Protein AF-A0A957X5I6-F1 (afdb_monomer_lite)

Radius of gyration: 20.62 Å; chains: 1; bounding box: 55×37×61 Å

Secondary structure (DSSP, 8-state):
---HHHHHTTSPPPTT-HHHHHHHHHHHTTTSPPP-HHHHHHHHHHHHHH--B-SSTT----EEEGGGHHHHSSBGGGTSSBSSSSB----EEE--TTS---TT-EEEEEE-SSHHHHHHHHHTTPEEPTTSSEEEEEE----GGGTHHHHHHHHHHH---S-SSPP---EEEEEEESS-B-TTPBP--TT-TTEEEEEEE-----TTSBPBHHHHTTPBBSS-B-TTPBPBGGGBPPPTT-HHHHHHHHHHHHHT-

Sequence (257 aa):
TLTADAWSYFNAIQPGHAADVVAARREALAALPQVAGYDLVELAIAANTTGLLPDIPATHTPALHIAELPEVFCPEAEGGILSQPGVIDCVTCLRQPHEAGLGGGVFIVVACTNDYSRHILHTKGLIPNSRGTAAVIYRPYHLCGVETPLSVLRAGLQGVGISQALPQPRVDVVAQTQRAMRSGETLGSDHSPDLLALMMPAQAVRPAHRLPLHMGNGNALQHDLQSHELIGVADVVEPAHSILWQLRREQDAHFGL

Structure (mmCIF, N/CA/C/O backbone):
data_AF-A0A957X5I6-F1
#
_entry.id   AF-A0A957X5I6-F1
#
loop_
_atom_site.group_PDB
_atom_site.id
_atom_site.type_symbol
_atom_site.label_atom_id
_atom_site.label_alt_id
_atom_site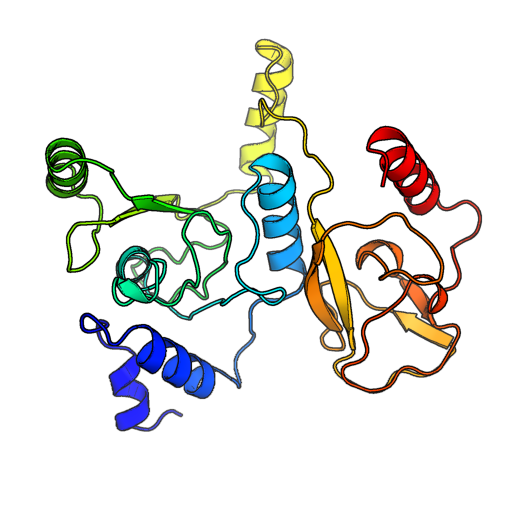.label_comp_id
_atom_site.label_asym_id
_atom_site.label_entity_id
_atom_site.label_seq_id
_atom_site.pdbx_PDB_ins_code
_atom_site.Cartn_x
_atom_site.Cartn_y
_atom_site.Cartn_z
_atom_site.occupancy
_atom_site.B_iso_or_equiv
_atom_site.auth_seq_id
_atom_site.auth_comp_id
_atom_site.auth_asym_id
_atom_site.auth_atom_id
_atom_site.pdbx_PDB_model_num
ATOM 1 N N . THR A 1 1 ? 26.106 6.946 7.019 1.00 77.25 1 THR A N 1
ATOM 2 C CA . THR A 1 1 ? 26.564 7.125 5.623 1.00 77.25 1 THR A CA 1
ATOM 3 C C . THR A 1 1 ? 26.771 5.754 5.022 1.00 77.25 1 THR A C 1
ATOM 5 O O . THR A 1 1 ? 27.272 4.885 5.722 1.00 77.25 1 THR A O 1
ATOM 8 N N . LEU A 1 2 ? 26.327 5.536 3.783 1.00 87.75 2 LEU A N 1
ATOM 9 C CA . LEU A 1 2 ? 26.451 4.238 3.109 1.00 87.75 2 LEU A CA 1
ATOM 10 C C . LEU A 1 2 ? 27.893 3.983 2.644 1.00 87.75 2 LEU A C 1
ATOM 12 O O . LEU A 1 2 ? 28.626 4.933 2.355 1.00 87.75 2 LEU A O 1
ATOM 16 N N . THR A 1 3 ? 28.290 2.710 2.579 1.00 88.69 3 THR A N 1
ATOM 17 C CA . THR A 1 3 ? 29.566 2.278 1.985 1.00 88.69 3 THR A CA 1
ATOM 18 C C . THR A 1 3 ? 29.536 2.440 0.460 1.00 88.69 3 THR A C 1
ATOM 20 O O . THR A 1 3 ? 28.465 2.566 -0.132 1.00 88.69 3 THR A O 1
ATOM 23 N N . ALA A 1 4 ? 30.701 2.437 -0.197 1.00 86.88 4 ALA A N 1
ATOM 24 C CA . ALA A 1 4 ? 30.773 2.497 -1.663 1.00 86.88 4 ALA A CA 1
ATOM 25 C C . ALA A 1 4 ? 30.026 1.322 -2.325 1.00 86.88 4 ALA A C 1
ATOM 27 O O . ALA A 1 4 ? 29.282 1.528 -3.282 1.00 86.88 4 ALA A O 1
ATOM 28 N N . ASP A 1 5 ? 30.150 0.121 -1.754 1.00 88.81 5 ASP A N 1
ATOM 29 C CA . ASP A 1 5 ? 29.434 -1.068 -2.222 1.00 88.81 5 ASP A CA 1
ATOM 30 C C . ASP A 1 5 ? 27.917 -0.899 -2.074 1.00 88.81 5 ASP A C 1
ATOM 32 O O . ASP A 1 5 ? 27.172 -1.186 -3.007 1.00 88.81 5 ASP A O 1
ATOM 36 N N . ALA A 1 6 ? 27.445 -0.340 -0.953 1.00 89.94 6 ALA A N 1
ATOM 37 C C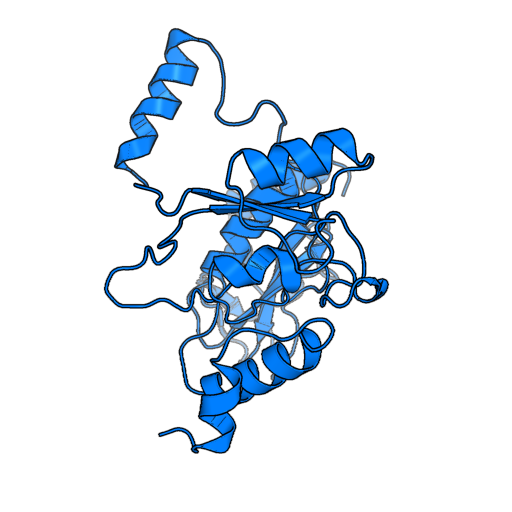A . ALA A 1 6 ? 26.024 -0.058 -0.756 1.00 89.94 6 ALA A CA 1
ATOM 38 C C . ALA A 1 6 ? 25.492 0.983 -1.758 1.00 89.94 6 ALA A C 1
ATOM 40 O O . ALA A 1 6 ? 24.382 0.838 -2.265 1.00 89.94 6 ALA A O 1
ATOM 41 N N . TRP A 1 7 ? 26.291 2.001 -2.103 1.00 93.00 7 TRP A N 1
ATOM 42 C CA . TRP A 1 7 ? 25.931 2.976 -3.138 1.00 93.00 7 TRP A CA 1
ATOM 43 C C . TRP A 1 7 ? 25.790 2.357 -4.530 1.00 93.00 7 TRP A C 1
ATOM 45 O O . TRP A 1 7 ? 25.001 2.854 -5.330 1.00 93.00 7 TRP A O 1
ATOM 55 N N . SER A 1 8 ? 26.504 1.266 -4.823 1.00 93.56 8 SER A N 1
ATOM 56 C CA . SER A 1 8 ? 26.432 0.618 -6.137 1.00 93.56 8 SER A CA 1
ATOM 57 C C . SER A 1 8 ? 25.033 0.081 -6.469 1.00 93.56 8 SER A C 1
ATOM 59 O O . SER A 1 8 ? 24.638 0.111 -7.636 1.00 93.56 8 SER A O 1
ATOM 61 N N . TYR A 1 9 ? 24.245 -0.298 -5.453 1.00 95.19 9 TYR A N 1
ATOM 62 C CA . TYR A 1 9 ? 22.863 -0.757 -5.616 1.00 95.19 9 TYR A CA 1
ATOM 63 C C . TYR A 1 9 ? 21.894 0.355 -6.036 1.00 95.19 9 TYR A C 1
ATOM 65 O O . TYR A 1 9 ? 20.787 0.054 -6.466 1.00 95.19 9 TYR A O 1
ATOM 73 N N . PHE A 1 10 ? 22.282 1.632 -5.959 1.00 95.31 10 PHE A N 1
ATOM 74 C CA . PHE A 1 10 ? 21.466 2.770 -6.409 1.00 95.31 10 PHE A CA 1
ATOM 75 C C . PHE A 1 10 ? 21.706 3.143 -7.881 1.00 95.31 10 PHE A C 1
ATOM 77 O O . PHE A 1 10 ? 21.115 4.096 -8.380 1.00 95.31 10 PHE A O 1
ATOM 84 N N . ASN A 1 11 ? 22.550 2.388 -8.589 1.00 92.75 11 ASN A N 1
ATOM 85 C CA . ASN A 1 11 ? 22.632 2.452 -10.046 1.00 92.75 11 ASN A CA 1
ATOM 86 C C . ASN A 1 11 ? 21.435 1.738 -10.696 1.00 92.75 11 ASN A C 1
ATOM 88 O O . ASN A 1 11 ? 20.681 1.029 -10.027 1.00 92.75 11 ASN A O 1
ATOM 92 N N . ALA A 1 12 ? 21.301 1.895 -12.016 1.00 90.81 12 ALA A N 1
ATOM 93 C CA . ALA A 1 12 ? 20.259 1.235 -12.796 1.00 90.81 12 ALA A CA 1
ATOM 94 C C . ALA A 1 12 ? 20.281 -0.292 -12.605 1.00 90.81 12 ALA A C 1
ATOM 96 O O . ALA A 1 12 ? 21.316 -0.942 -12.804 1.00 90.81 12 ALA A O 1
ATOM 97 N N . ILE A 1 13 ? 19.118 -0.848 -12.259 1.00 95.38 13 ILE A N 1
ATOM 98 C CA . ILE A 1 13 ? 18.918 -2.287 -12.067 1.00 95.38 13 ILE A CA 1
ATOM 99 C C . ILE A 1 13 ? 19.241 -3.033 -13.363 1.00 95.38 13 ILE A C 1
ATOM 101 O O . ILE A 1 13 ? 18.702 -2.729 -14.427 1.00 95.38 13 ILE A O 1
ATOM 105 N N . GLN A 1 14 ? 20.138 -4.014 -13.265 1.00 93.00 14 GLN A N 1
ATOM 106 C CA . GLN A 1 14 ? 20.434 -4.911 -14.376 1.00 93.00 14 GLN A CA 1
ATOM 107 C C . GLN A 1 14 ? 19.339 -5.983 -14.504 1.00 93.00 14 GLN A C 1
ATOM 109 O O . GLN A 1 14 ? 18.807 -6.423 -13.479 1.00 93.00 14 GLN A O 1
ATOM 114 N N . PRO A 1 15 ? 19.020 -6.441 -15.730 1.00 92.25 15 PRO A N 1
ATOM 115 C CA . PRO A 1 15 ? 17.982 -7.445 -15.943 1.00 92.25 15 PRO A CA 1
ATOM 116 C C . PRO A 1 15 ? 18.207 -8.708 -15.110 1.00 92.25 15 PRO A C 1
ATOM 118 O O . PRO A 1 15 ? 19.314 -9.244 -15.082 1.00 92.25 15 PRO A O 1
ATOM 121 N N . GLY A 1 16 ? 17.155 -9.185 -14.443 1.00 92.44 16 GLY A N 1
ATOM 122 C CA . GLY A 1 16 ? 17.206 -10.383 -13.595 1.00 92.44 16 GLY A CA 1
ATOM 123 C C . GLY A 1 16 ? 17.826 -10.188 -12.206 1.00 92.44 16 GLY A C 1
ATOM 124 O O . GLY A 1 16 ? 17.913 -11.155 -11.458 1.00 92.44 16 GLY A O 1
ATOM 125 N N . HIS A 1 17 ? 18.217 -8.964 -11.834 1.00 95.62 17 HIS A N 1
ATOM 126 C CA . HIS A 1 17 ? 18.760 -8.641 -10.506 1.00 95.62 17 HIS A CA 1
ATOM 127 C C . HIS A 1 17 ? 17.794 -7.822 -9.633 1.00 95.62 17 HIS A C 1
ATOM 129 O O . HIS A 1 17 ? 18.206 -7.253 -8.622 1.00 95.62 17 HIS A O 1
ATOM 135 N N . ALA A 1 18 ? 16.511 -7.733 -10.007 1.00 97.19 18 ALA A N 1
ATOM 136 C CA . ALA A 1 18 ? 15.530 -6.912 -9.296 1.00 97.19 18 ALA A CA 1
ATOM 137 C C . ALA A 1 18 ? 15.429 -7.280 -7.807 1.00 97.19 18 ALA A C 1
ATOM 139 O O . ALA A 1 18 ? 15.534 -6.399 -6.957 1.00 97.19 18 ALA A O 1
ATOM 140 N N . ALA A 1 19 ? 15.282 -8.571 -7.491 1.00 97.19 19 ALA A N 1
ATOM 141 C CA . ALA A 1 19 ? 15.145 -9.047 -6.114 1.00 97.19 19 ALA A CA 1
ATOM 142 C C . ALA A 1 19 ? 16.369 -8.701 -5.247 1.00 97.19 19 ALA A C 1
ATOM 144 O O . ALA A 1 19 ? 16.211 -8.142 -4.160 1.00 97.19 19 ALA A O 1
ATOM 145 N N . ASP A 1 20 ? 17.579 -8.951 -5.758 1.00 96.81 20 ASP A N 1
ATOM 146 C CA . ASP A 1 20 ? 18.833 -8.667 -5.050 1.00 96.81 20 ASP A CA 1
ATOM 147 C C . ASP A 1 20 ? 18.996 -7.167 -4.774 1.00 96.81 20 ASP A C 1
ATOM 149 O O . ASP A 1 20 ? 19.311 -6.760 -3.653 1.00 96.81 20 ASP A O 1
ATOM 153 N N . VAL A 1 21 ? 18.736 -6.322 -5.781 1.00 97.81 21 VAL A N 1
ATOM 154 C CA . VAL A 1 21 ? 18.848 -4.865 -5.634 1.00 97.81 21 VAL A CA 1
ATOM 155 C C . VAL A 1 21 ? 17.792 -4.327 -4.670 1.00 97.81 21 VAL A C 1
ATOM 157 O O . VAL A 1 21 ? 18.112 -3.490 -3.825 1.00 97.81 21 VAL A O 1
ATOM 160 N N . VAL A 1 22 ? 16.547 -4.805 -4.752 1.00 97.75 22 VAL A N 1
ATOM 161 C CA . VAL A 1 22 ? 15.473 -4.405 -3.828 1.00 97.75 22 VAL A CA 1
ATOM 162 C C . VAL A 1 22 ? 15.828 -4.776 -2.390 1.00 97.75 22 VAL A C 1
ATOM 164 O O . VAL A 1 22 ? 15.687 -3.934 -1.500 1.00 97.75 22 VAL A O 1
ATOM 167 N N . ALA A 1 23 ? 16.332 -5.990 -2.155 1.00 97.25 23 ALA A N 1
ATOM 168 C CA . ALA A 1 23 ? 16.754 -6.434 -0.831 1.00 97.25 23 ALA A CA 1
ATOM 169 C C . ALA A 1 23 ? 17.905 -5.573 -0.282 1.00 97.25 23 ALA A C 1
ATOM 171 O O . ALA A 1 23 ? 17.813 -5.062 0.837 1.00 97.25 23 ALA A O 1
ATOM 172 N N . ALA A 1 24 ? 18.941 -5.331 -1.089 1.00 96.94 24 ALA A N 1
ATOM 173 C CA . ALA A 1 24 ? 20.085 -4.514 -0.691 1.00 96.94 24 ALA A CA 1
ATOM 174 C C . ALA A 1 24 ? 19.700 -3.050 -0.411 1.00 96.94 24 ALA A C 1
ATOM 176 O O . ALA A 1 24 ? 20.158 -2.456 0.568 1.00 96.94 24 ALA A O 1
ATOM 177 N N . ARG A 1 25 ? 18.816 -2.459 -1.228 1.00 97.44 25 ARG A N 1
ATOM 178 C CA . ARG A 1 25 ? 18.294 -1.103 -0.988 1.00 97.44 25 ARG A CA 1
ATOM 179 C C . ARG A 1 25 ? 17.449 -1.042 0.282 1.00 97.44 25 ARG A C 1
ATOM 181 O O . ARG A 1 25 ? 17.567 -0.070 1.023 1.00 97.44 25 ARG A O 1
ATOM 188 N N . ARG A 1 26 ? 16.631 -2.063 0.563 1.00 95.94 26 ARG A N 1
ATOM 189 C CA . ARG A 1 26 ? 15.845 -2.140 1.804 1.00 95.94 26 ARG A CA 1
ATOM 190 C C . ARG A 1 26 ? 16.755 -2.131 3.032 1.00 95.94 26 ARG A C 1
ATOM 192 O O . ARG A 1 26 ? 16.503 -1.364 3.955 1.00 95.94 26 ARG A O 1
ATOM 199 N N . GLU A 1 27 ? 17.831 -2.915 3.022 1.00 95.31 27 GLU A N 1
ATOM 200 C CA . GLU A 1 27 ? 18.825 -2.917 4.104 1.00 95.31 27 GLU A CA 1
ATOM 201 C C . GLU A 1 27 ? 19.519 -1.552 4.239 1.00 95.31 27 GLU A C 1
ATOM 203 O O . GLU A 1 27 ? 19.570 -0.978 5.329 1.00 95.31 27 GLU A O 1
ATOM 208 N N . ALA A 1 28 ? 19.986 -0.980 3.125 1.00 95.94 28 ALA A N 1
ATOM 209 C CA . ALA A 1 28 ? 20.670 0.311 3.114 1.00 95.94 28 ALA A CA 1
ATOM 210 C C . ALA A 1 28 ? 19.791 1.468 3.630 1.00 95.94 28 ALA A C 1
ATOM 212 O O . ALA A 1 28 ? 20.298 2.420 4.228 1.00 95.94 28 ALA A O 1
ATOM 213 N N . LEU A 1 29 ? 18.477 1.401 3.402 1.00 94.94 29 LEU A N 1
ATOM 214 C CA . LEU A 1 29 ? 17.520 2.447 3.765 1.00 94.94 29 LEU A CA 1
ATOM 215 C C . LEU A 1 29 ? 16.754 2.154 5.062 1.00 94.94 29 LEU A C 1
ATOM 217 O O . LEU A 1 29 ? 15.893 2.950 5.426 1.00 94.94 29 LEU A O 1
ATOM 221 N N . ALA A 1 30 ? 17.069 1.074 5.786 1.00 92.94 30 ALA A N 1
ATOM 222 C CA . ALA A 1 30 ? 16.298 0.616 6.948 1.00 92.94 30 ALA A CA 1
ATOM 223 C C . ALA A 1 30 ? 16.166 1.656 8.078 1.00 92.94 30 ALA A C 1
ATOM 225 O O . ALA A 1 30 ? 15.213 1.619 8.851 1.00 92.94 30 ALA A O 1
ATOM 226 N N . ALA A 1 31 ? 17.110 2.597 8.178 1.00 91.62 31 ALA A N 1
ATOM 227 C CA . ALA A 1 31 ? 17.084 3.671 9.173 1.00 91.62 31 ALA A CA 1
ATOM 228 C C . ALA A 1 31 ? 16.208 4.880 8.777 1.00 91.62 31 ALA A C 1
ATOM 230 O O . ALA A 1 31 ? 16.047 5.802 9.577 1.00 91.62 31 ALA A O 1
ATOM 231 N N . LEU A 1 32 ? 15.695 4.924 7.544 1.00 91.62 32 LEU A N 1
ATOM 232 C CA . LEU A 1 32 ? 14.817 5.993 7.067 1.00 91.62 32 LEU A CA 1
ATOM 233 C C . LEU A 1 32 ? 13.345 5.666 7.349 1.00 91.62 32 LEU A C 1
ATOM 235 O O . LEU A 1 32 ? 13.001 4.490 7.494 1.00 91.62 32 LEU A O 1
ATOM 239 N N . PRO A 1 33 ? 12.459 6.681 7.376 1.00 88.38 33 PRO A N 1
ATOM 240 C CA . PRO A 1 33 ? 11.022 6.448 7.383 1.00 88.38 33 PRO A CA 1
ATOM 241 C C . PRO A 1 33 ? 10.617 5.538 6.220 1.00 88.38 33 PRO A C 1
ATOM 243 O O . PRO A 1 33 ? 11.002 5.781 5.076 1.00 88.38 33 PRO A O 1
ATOM 246 N N . GLN A 1 34 ? 9.866 4.490 6.537 1.00 88.94 34 GLN A N 1
ATOM 247 C CA . GLN A 1 34 ? 9.315 3.553 5.564 1.00 88.94 34 GLN A CA 1
ATOM 248 C C . GLN A 1 34 ? 7.864 3.923 5.245 1.00 88.94 34 GLN A C 1
ATOM 250 O O . GLN A 1 34 ? 7.269 4.763 5.926 1.00 88.94 34 GLN A O 1
ATOM 255 N N . VAL A 1 35 ? 7.306 3.261 4.230 1.00 87.62 35 VAL A N 1
ATOM 256 C CA . VAL A 1 35 ? 5.860 3.245 3.972 1.00 87.62 35 VAL A CA 1
ATOM 257 C C . VAL A 1 35 ? 5.121 2.904 5.270 1.00 87.62 35 VAL A C 1
ATOM 259 O O . VAL A 1 35 ? 5.532 2.009 6.013 1.00 87.62 35 VAL A O 1
ATOM 262 N N . ALA A 1 36 ? 4.068 3.657 5.566 1.00 90.25 36 ALA A N 1
ATOM 263 C CA . ALA A 1 36 ? 3.356 3.619 6.836 1.00 90.25 36 ALA A CA 1
ATOM 264 C C . ALA A 1 36 ? 1.878 3.251 6.649 1.00 90.25 36 ALA A C 1
ATOM 266 O O . ALA A 1 36 ? 1.416 2.930 5.554 1.00 90.25 36 ALA A O 1
ATOM 267 N N . GLY A 1 37 ? 1.121 3.261 7.751 1.00 94.38 37 GLY A N 1
ATOM 268 C CA . GLY A 1 37 ? -0.279 2.856 7.740 1.00 94.38 37 GLY A CA 1
ATOM 269 C C . GLY A 1 37 ? -1.129 3.655 6.764 1.00 94.38 37 GLY A C 1
ATOM 270 O O . GLY A 1 37 ? -1.894 3.039 6.027 1.00 94.38 37 GLY A O 1
ATOM 271 N N . TYR A 1 38 ? -0.941 4.978 6.710 1.00 94.06 38 TYR A N 1
ATOM 272 C CA . TYR A 1 38 ? -1.696 5.879 5.832 1.00 94.06 38 TYR A CA 1
ATOM 273 C C . TYR A 1 38 ? -1.562 5.510 4.343 1.00 94.06 38 TYR A C 1
ATOM 275 O O . TYR A 1 38 ? -2.552 5.555 3.616 1.00 94.06 38 TYR A O 1
ATOM 283 N N . ASP A 1 39 ? -0.387 5.047 3.905 1.00 94.44 39 ASP A N 1
ATOM 284 C CA . ASP A 1 39 ? -0.167 4.601 2.524 1.00 94.44 39 ASP A CA 1
ATOM 285 C C . ASP A 1 39 ? -0.978 3.326 2.210 1.00 94.44 39 ASP A C 1
ATOM 287 O O . ASP A 1 39 ? -1.604 3.204 1.155 1.00 94.44 39 ASP A O 1
ATOM 291 N N . LEU A 1 40 ? -1.024 2.370 3.146 1.00 96.38 40 LEU A N 1
ATOM 292 C CA . LEU A 1 40 ? -1.766 1.115 2.974 1.00 96.38 40 LEU A CA 1
ATOM 293 C C . LEU A 1 40 ? -3.284 1.327 2.965 1.00 96.38 40 LEU A C 1
ATOM 295 O O . LEU A 1 40 ? -3.996 0.577 2.294 1.00 96.38 40 LEU A O 1
ATOM 299 N N . VAL A 1 41 ? -3.802 2.336 3.674 1.00 96.25 41 VAL A N 1
ATOM 300 C CA . VAL A 1 41 ? -5.240 2.657 3.623 1.00 96.25 41 VAL A CA 1
ATOM 301 C C . VAL A 1 41 ? -5.638 3.176 2.244 1.00 96.25 41 VAL A C 1
ATOM 303 O O . VAL A 1 41 ? -6.695 2.799 1.734 1.00 96.25 41 VAL A O 1
ATOM 306 N N . GLU A 1 42 ? -4.779 3.970 1.598 1.00 95.12 42 GLU A N 1
ATOM 307 C CA . GLU A 1 42 ? -4.990 4.413 0.216 1.00 95.12 42 GLU A CA 1
ATOM 308 C C . GLU A 1 42 ? -4.965 3.228 -0.763 1.00 95.12 42 GLU A C 1
ATOM 310 O O . GLU A 1 42 ? -5.862 3.097 -1.606 1.00 95.12 42 GLU A O 1
ATOM 315 N N . LEU A 1 43 ? -4.009 2.302 -0.603 1.00 96.75 43 LEU A N 1
ATOM 316 C CA . LEU A 1 43 ? -3.970 1.066 -1.393 1.00 96.75 43 LEU A CA 1
ATOM 317 C C . LEU A 1 43 ? -5.212 0.196 -1.174 1.00 96.75 43 LEU A C 1
ATOM 319 O O . LEU A 1 43 ? -5.741 -0.359 -2.134 1.00 96.75 43 LEU A O 1
ATOM 323 N N . ALA A 1 44 ? -5.721 0.087 0.054 1.00 97.44 44 ALA A N 1
ATOM 324 C CA . ALA A 1 44 ? -6.920 -0.695 0.348 1.00 97.44 44 ALA A CA 1
ATOM 325 C C . ALA A 1 44 ? -8.168 -0.143 -0.354 1.00 97.44 44 ALA A C 1
ATOM 327 O O . ALA A 1 44 ? -8.982 -0.923 -0.855 1.00 97.44 44 ALA A O 1
ATOM 328 N N . ILE A 1 45 ? -8.304 1.183 -0.471 1.00 95.12 45 ILE A N 1
ATOM 329 C CA . ILE A 1 45 ? -9.384 1.807 -1.253 1.00 95.12 45 ILE A CA 1
ATOM 330 C C . ILE A 1 45 ? -9.281 1.387 -2.727 1.00 95.12 45 ILE A C 1
ATOM 332 O O . ILE A 1 45 ? -10.280 0.977 -3.335 1.00 95.12 45 ILE A O 1
ATOM 336 N N . ALA A 1 46 ? -8.077 1.442 -3.301 1.00 95.31 46 ALA A N 1
ATOM 337 C CA . ALA A 1 46 ? -7.833 1.026 -4.678 1.00 95.31 46 ALA A CA 1
ATOM 338 C C . ALA A 1 46 ? -8.063 -0.484 -4.878 1.00 95.31 46 ALA A C 1
ATOM 340 O O . ALA A 1 46 ? -8.729 -0.873 -5.839 1.00 95.31 46 ALA A O 1
ATOM 341 N N . ALA A 1 47 ? -7.606 -1.333 -3.956 1.00 97.25 47 ALA A N 1
ATOM 342 C CA . ALA A 1 47 ? -7.807 -2.782 -3.977 1.00 97.25 47 ALA A CA 1
ATOM 343 C C . ALA A 1 47 ? -9.297 -3.152 -3.948 1.00 97.25 47 ALA A C 1
ATOM 345 O O . ALA A 1 47 ? -9.792 -3.896 -4.798 1.00 97.25 47 ALA A O 1
ATOM 346 N N . ASN A 1 48 ? -10.049 -2.554 -3.022 1.00 97.00 48 ASN A N 1
ATOM 347 C CA . ASN A 1 48 ? -11.484 -2.784 -2.864 1.00 97.00 48 ASN A CA 1
ATOM 348 C C . ASN A 1 48 ? -12.300 -2.302 -4.075 1.00 97.00 48 ASN A C 1
ATOM 350 O O . ASN A 1 48 ? -13.363 -2.855 -4.363 1.00 97.00 48 ASN A O 1
ATOM 354 N N . THR A 1 49 ? -11.788 -1.323 -4.826 1.00 95.06 49 THR A N 1
ATOM 355 C CA . THR A 1 49 ? -12.436 -0.797 -6.038 1.00 95.06 49 THR A CA 1
ATOM 356 C C . THR A 1 49 ? -12.061 -1.575 -7.304 1.00 95.06 49 THR A C 1
ATOM 358 O O . THR A 1 49 ? -12.915 -1.820 -8.154 1.00 95.06 49 THR A O 1
ATOM 361 N N . THR A 1 50 ? -10.793 -1.964 -7.452 1.00 94.75 50 THR A N 1
ATOM 362 C CA . THR A 1 50 ? -10.253 -2.565 -8.689 1.00 94.75 50 THR A CA 1
ATOM 363 C C . THR A 1 50 ? -10.253 -4.090 -8.681 1.00 94.75 50 THR A C 1
ATOM 365 O O . THR A 1 50 ? -10.282 -4.704 -9.744 1.00 94.75 50 THR A O 1
ATOM 368 N N . GLY A 1 51 ? -10.223 -4.709 -7.500 1.00 95.19 51 GLY A N 1
ATOM 369 C CA . GLY A 1 51 ? -10.030 -6.149 -7.345 1.00 95.19 51 GLY A CA 1
ATOM 370 C C . GLY A 1 51 ? -8.573 -6.607 -7.344 1.00 95.19 51 GLY A C 1
ATOM 371 O O . GLY A 1 51 ? -8.343 -7.797 -7.147 1.00 95.19 51 GLY A O 1
ATOM 372 N N . LEU A 1 52 ? -7.606 -5.701 -7.527 1.00 96.75 52 LEU A N 1
ATOM 373 C CA . LEU A 1 52 ? -6.186 -6.017 -7.364 1.00 96.75 52 LEU A CA 1
ATOM 374 C C . LEU A 1 52 ? -5.878 -6.232 -5.879 1.00 96.75 52 LEU A C 1
ATOM 376 O O . LEU A 1 52 ? -6.331 -5.463 -5.032 1.00 96.75 52 LEU A O 1
ATOM 380 N N . LEU A 1 53 ? -5.115 -7.275 -5.568 1.00 97.50 53 LEU A N 1
ATOM 381 C CA . LEU A 1 53 ? -4.754 -7.649 -4.200 1.00 97.50 53 LEU A CA 1
ATOM 382 C C . LEU A 1 53 ? -3.245 -7.500 -3.989 1.00 97.50 53 LEU A C 1
ATOM 384 O O . LEU A 1 53 ? -2.488 -7.588 -4.959 1.00 97.50 53 LEU A O 1
ATOM 388 N N . PRO A 1 54 ? -2.788 -7.237 -2.755 1.00 97.62 54 PRO A N 1
ATOM 389 C CA . PRO A 1 54 ? -1.362 -7.179 -2.484 1.00 97.62 54 PRO A CA 1
ATOM 390 C C . PRO A 1 54 ? -0.749 -8.573 -2.647 1.00 97.62 54 PRO A C 1
ATOM 392 O O . PRO A 1 54 ? -1.381 -9.578 -2.320 1.00 97.62 54 PRO A O 1
ATOM 395 N N . ASP A 1 55 ? 0.484 -8.633 -3.146 1.00 97.81 55 ASP A N 1
ATOM 396 C CA . ASP A 1 55 ? 1.202 -9.902 -3.319 1.00 97.81 55 ASP A CA 1
ATOM 397 C C . ASP A 1 55 ? 1.564 -10.535 -1.962 1.00 97.81 55 ASP A C 1
ATOM 399 O O . ASP A 1 55 ? 1.453 -11.743 -1.762 1.00 97.81 55 ASP A O 1
ATOM 403 N N . ILE A 1 56 ? 1.915 -9.687 -0.989 1.00 97.38 56 ILE A N 1
ATOM 404 C CA . ILE A 1 56 ? 2.111 -10.036 0.422 1.00 97.38 56 ILE A CA 1
ATOM 405 C C . ILE A 1 56 ? 1.402 -9.009 1.318 1.00 97.38 56 ILE A C 1
ATOM 407 O O . ILE A 1 56 ? 1.309 -7.847 0.927 1.00 97.38 56 ILE A O 1
ATOM 411 N N . PRO A 1 57 ? 0.945 -9.361 2.538 1.00 97.44 57 PRO A N 1
ATOM 412 C CA . PRO A 1 57 ? 0.152 -8.446 3.368 1.00 97.44 57 PRO A CA 1
ATOM 413 C C . PRO A 1 57 ? 0.817 -7.100 3.684 1.00 97.44 57 PRO A C 1
ATOM 415 O O . PRO A 1 57 ? 0.134 -6.087 3.792 1.00 97.44 57 PRO A O 1
ATOM 418 N N . ALA A 1 58 ? 2.143 -7.078 3.824 1.00 95.69 58 ALA A N 1
ATOM 419 C CA . ALA A 1 58 ? 2.907 -5.860 4.089 1.00 95.69 58 ALA A CA 1
ATOM 420 C C . ALA A 1 58 ? 3.210 -5.038 2.825 1.00 95.69 58 ALA A C 1
ATOM 422 O O . ALA A 1 58 ? 3.839 -3.990 2.937 1.00 95.69 58 ALA A O 1
ATOM 423 N N . THR A 1 59 ? 2.792 -5.508 1.641 1.00 96.94 59 THR A N 1
ATOM 424 C CA . THR A 1 59 ? 3.278 -5.067 0.320 1.00 96.94 59 THR A CA 1
ATOM 425 C C . THR A 1 59 ? 4.806 -5.189 0.179 1.00 96.94 59 THR A C 1
ATOM 427 O O . THR A 1 59 ? 5.512 -5.501 1.140 1.00 96.94 59 THR A O 1
ATOM 430 N N . HIS A 1 60 ? 5.348 -5.045 -1.029 1.00 97.31 60 HIS A N 1
ATOM 431 C CA . HIS A 1 60 ? 6.796 -5.132 -1.246 1.00 97.31 60 HIS A CA 1
ATOM 432 C C . HIS A 1 60 ? 7.509 -3.803 -0.984 1.00 97.31 60 HIS A C 1
ATOM 434 O O . HIS A 1 60 ? 8.661 -3.809 -0.535 1.00 97.31 60 HIS A O 1
ATOM 440 N N . THR A 1 61 ? 6.854 -2.678 -1.291 1.00 95.94 61 THR A N 1
ATOM 441 C CA . THR A 1 61 ? 7.335 -1.301 -1.060 1.00 95.94 61 THR A CA 1
ATOM 442 C C . THR A 1 61 ? 8.811 -1.073 -1.414 1.00 95.94 61 THR A C 1
ATOM 444 O O . THR A 1 61 ? 9.577 -0.571 -0.582 1.00 95.94 61 THR A O 1
ATOM 447 N N . PRO A 1 62 ? 9.282 -1.480 -2.608 1.00 97.12 62 PRO A N 1
ATOM 448 C CA . PRO A 1 62 ? 10.680 -1.319 -2.980 1.00 97.12 62 PRO A CA 1
ATOM 449 C C . PRO A 1 62 ? 11.060 0.166 -3.103 1.00 97.12 62 PRO A C 1
ATOM 451 O O . PRO A 1 62 ? 10.226 1.023 -3.392 1.00 97.12 62 PRO A O 1
ATOM 454 N N . ALA A 1 63 ? 12.344 0.479 -2.917 1.00 96.50 63 ALA A N 1
ATOM 455 C CA . ALA A 1 63 ? 12.880 1.808 -3.200 1.00 96.50 63 ALA A CA 1
ATOM 456 C C . ALA A 1 63 ? 13.385 1.875 -4.645 1.00 96.50 63 ALA A C 1
ATOM 458 O O . ALA A 1 63 ? 14.416 1.275 -4.965 1.00 96.50 63 ALA A O 1
ATOM 459 N N . LEU A 1 64 ? 12.663 2.586 -5.514 1.00 96.75 64 LEU A N 1
ATOM 460 C CA . LEU A 1 64 ? 12.881 2.568 -6.963 1.00 96.75 64 LEU A CA 1
ATOM 461 C C . LEU A 1 64 ? 12.820 3.961 -7.577 1.00 96.75 64 LEU A C 1
ATOM 463 O O . LEU A 1 64 ? 12.039 4.811 -7.148 1.00 96.75 64 LEU A O 1
ATOM 467 N N . HIS A 1 65 ? 13.580 4.160 -8.648 1.00 96.25 65 HIS A N 1
ATOM 468 C CA . HIS A 1 65 ? 13.295 5.212 -9.615 1.00 96.25 65 HIS A CA 1
ATOM 469 C C . HIS A 1 65 ? 12.051 4.850 -10.435 1.00 96.25 65 HIS A C 1
ATOM 471 O O . HIS A 1 65 ? 11.786 3.678 -10.700 1.00 96.25 65 HIS A O 1
ATOM 477 N N . ILE A 1 66 ? 11.316 5.855 -10.925 1.00 96.00 66 ILE A N 1
ATOM 478 C CA . ILE A 1 66 ? 10.128 5.637 -11.778 1.00 96.00 66 ILE A CA 1
ATOM 479 C C . ILE A 1 66 ? 10.462 4.752 -12.991 1.00 96.00 66 ILE A C 1
ATOM 481 O O . ILE A 1 66 ? 9.664 3.904 -13.383 1.00 96.00 66 ILE A O 1
ATOM 485 N N . ALA A 1 67 ? 11.660 4.911 -13.558 1.00 95.38 67 ALA A N 1
ATOM 486 C CA . ALA A 1 67 ? 12.109 4.132 -14.708 1.00 95.38 67 ALA A CA 1
ATOM 487 C C . ALA A 1 67 ? 12.356 2.641 -14.405 1.00 95.38 67 ALA A C 1
ATOM 489 O O . ALA A 1 67 ? 12.390 1.835 -15.328 1.00 95.38 67 ALA A O 1
ATOM 490 N N . GLU A 1 68 ? 12.508 2.266 -13.134 1.00 97.44 68 GLU A N 1
ATOM 491 C CA . GLU A 1 68 ? 12.756 0.885 -12.698 1.00 97.44 68 GLU A CA 1
ATOM 492 C C . GLU A 1 68 ? 11.457 0.124 -12.391 1.00 97.44 68 GLU A C 1
ATOM 494 O O . GLU A 1 68 ? 11.467 -1.104 -12.322 1.00 97.44 68 GLU A O 1
ATOM 499 N N . LEU A 1 69 ? 10.328 0.833 -12.249 1.00 97.38 69 LEU A N 1
ATOM 500 C CA . LEU A 1 69 ? 9.018 0.246 -11.944 1.00 97.38 69 LEU A CA 1
ATOM 501 C C . LEU A 1 69 ? 8.651 -0.959 -12.831 1.00 97.38 69 LEU A C 1
ATOM 503 O O . LEU A 1 69 ? 8.274 -1.982 -12.264 1.00 97.38 69 LEU A O 1
ATOM 507 N N . PRO A 1 70 ? 8.756 -0.909 -14.177 1.00 96.81 70 PRO A N 1
ATOM 508 C CA . PRO A 1 70 ? 8.356 -2.043 -15.010 1.00 96.81 70 PRO A CA 1
ATOM 509 C C . PRO A 1 70 ? 9.327 -3.230 -14.936 1.00 96.81 70 PRO A C 1
ATOM 511 O O . PRO A 1 70 ? 8.914 -4.356 -15.206 1.00 96.81 70 PRO A O 1
ATOM 514 N N . GLU A 1 71 ? 10.600 -2.998 -14.595 1.00 97.19 71 GLU A N 1
ATOM 515 C CA . GLU A 1 71 ? 11.591 -4.066 -14.407 1.00 97.19 71 GLU A CA 1
ATOM 516 C C . GLU A 1 71 ? 11.312 -4.831 -13.109 1.00 97.19 71 GLU A C 1
ATOM 518 O O . GLU A 1 71 ? 11.343 -6.057 -13.085 1.00 97.19 71 GLU A O 1
ATOM 523 N N . VAL A 1 72 ? 10.992 -4.107 -12.033 1.00 98.31 72 VAL A N 1
ATOM 524 C CA . VAL A 1 72 ? 10.810 -4.698 -10.703 1.00 98.31 72 VAL A CA 1
ATOM 525 C C . VAL A 1 72 ? 9.405 -5.264 -10.516 1.00 98.31 72 VAL A C 1
ATOM 527 O O . VAL A 1 72 ? 9.263 -6.410 -10.091 1.00 98.31 72 VAL A O 1
ATOM 530 N N . PHE A 1 73 ? 8.360 -4.516 -10.876 1.00 97.88 73 PHE A N 1
ATOM 531 C CA . PHE A 1 73 ? 6.967 -4.960 -10.757 1.00 97.88 73 PHE A CA 1
ATOM 532 C C . PHE A 1 73 ? 6.526 -5.818 -11.951 1.00 97.88 73 PHE A C 1
ATOM 534 O O . PHE A 1 73 ? 5.551 -5.523 -12.643 1.00 97.88 73 PHE A O 1
ATOM 541 N N . CYS A 1 74 ? 7.242 -6.917 -12.172 1.00 95.19 74 CYS A N 1
ATOM 542 C CA . CYS A 1 74 ? 6.832 -8.015 -13.038 1.00 95.19 74 CYS A CA 1
ATOM 543 C C . CYS A 1 74 ? 7.010 -9.359 -12.305 1.00 95.19 74 CYS A C 1
ATOM 545 O O . CYS A 1 74 ? 7.620 -9.385 -11.229 1.00 95.19 74 CYS A O 1
ATOM 547 N N . PRO A 1 75 ? 6.450 -10.469 -12.823 1.00 95.19 75 PRO A N 1
ATOM 548 C CA . PRO A 1 75 ? 6.596 -11.767 -12.178 1.00 95.19 75 PRO A CA 1
ATOM 549 C C . PRO A 1 75 ? 8.063 -12.190 -12.017 1.00 95.19 75 PRO A C 1
ATOM 551 O O . PRO A 1 75 ? 8.889 -11.898 -12.883 1.00 95.19 75 PRO A O 1
ATOM 554 N N . GLU A 1 76 ? 8.383 -12.953 -10.971 1.00 95.75 76 GLU A N 1
ATOM 555 C CA . GLU A 1 76 ? 9.732 -13.503 -10.739 1.00 95.75 76 GLU A CA 1
ATOM 556 C C . GLU A 1 76 ? 10.264 -14.285 -11.952 1.00 95.75 76 GLU A C 1
ATOM 558 O O . GLU A 1 76 ? 11.431 -14.170 -12.323 1.00 95.75 76 GLU A O 1
ATOM 563 N N . ALA A 1 77 ? 9.387 -15.017 -12.650 1.00 92.50 77 ALA A N 1
ATOM 564 C CA . ALA A 1 77 ? 9.727 -15.745 -13.875 1.00 92.50 77 ALA A CA 1
ATOM 565 C C . ALA A 1 77 ? 10.183 -14.835 -15.039 1.00 92.50 77 ALA A C 1
ATOM 567 O O . ALA A 1 77 ? 10.804 -15.308 -15.994 1.00 92.50 77 ALA A O 1
ATOM 568 N N . GLU A 1 78 ? 9.876 -13.538 -14.978 1.00 91.81 78 GLU A N 1
ATOM 569 C CA . GLU A 1 78 ? 10.330 -12.512 -15.921 1.00 91.81 78 GLU A CA 1
ATOM 570 C C . GLU A 1 78 ? 11.498 -11.671 -15.379 1.00 91.81 78 GLU A C 1
ATOM 572 O O . GLU A 1 78 ? 12.005 -10.817 -16.107 1.00 91.81 78 GLU A O 1
ATOM 577 N N . GLY A 1 79 ? 11.976 -11.957 -14.163 1.00 93.06 79 GLY A N 1
ATOM 578 C CA . GLY A 1 79 ? 13.103 -11.278 -13.520 1.00 93.06 79 GLY A CA 1
ATOM 579 C C . GLY A 1 79 ? 12.719 -10.172 -12.534 1.00 93.06 79 GLY A C 1
ATOM 580 O O . GLY A 1 79 ? 13.621 -9.493 -12.043 1.00 93.06 79 GLY A O 1
ATOM 581 N N . GLY A 1 80 ? 11.423 -9.990 -12.254 1.00 96.69 80 GLY A N 1
ATOM 582 C CA . GLY A 1 80 ? 10.916 -9.057 -11.243 1.00 96.69 80 GLY A CA 1
ATOM 583 C C . GLY A 1 80 ? 10.782 -9.689 -9.855 1.00 96.69 80 GLY A C 1
ATOM 584 O O . GLY A 1 80 ? 11.451 -10.675 -9.550 1.00 96.69 80 GLY A O 1
ATOM 585 N N . ILE A 1 81 ? 9.927 -9.109 -9.006 1.00 97.75 81 ILE A N 1
ATOM 586 C CA . ILE A 1 81 ? 9.750 -9.526 -7.597 1.00 97.75 81 ILE A CA 1
ATOM 587 C C . ILE A 1 81 ? 8.358 -10.078 -7.266 1.00 97.75 81 ILE A C 1
ATOM 589 O O . ILE A 1 81 ? 8.094 -10.413 -6.116 1.00 97.75 81 ILE A O 1
ATOM 593 N N . LEU A 1 82 ? 7.440 -10.101 -8.232 1.00 97.75 82 LEU A N 1
ATOM 594 C CA . LEU A 1 82 ? 6.050 -10.460 -7.964 1.00 97.75 82 LEU A CA 1
ATOM 595 C C . LEU A 1 82 ? 5.836 -11.967 -8.088 1.00 97.75 82 LEU A C 1
ATOM 597 O O . LEU A 1 82 ? 6.237 -12.570 -9.086 1.00 97.75 82 LEU A O 1
ATOM 601 N N . SER A 1 83 ? 5.114 -12.571 -7.145 1.00 97.69 83 SER A N 1
ATOM 602 C CA . SER A 1 83 ? 4.749 -13.990 -7.254 1.00 97.69 83 SER A CA 1
ATOM 603 C C . SER A 1 83 ? 3.748 -14.247 -8.394 1.00 97.69 83 SER A C 1
ATOM 605 O O . SER A 1 83 ? 3.706 -15.333 -8.976 1.00 97.69 83 SER A O 1
ATOM 607 N N . GLN A 1 84 ? 2.962 -13.224 -8.748 1.00 95.38 84 GLN A N 1
ATOM 608 C CA . GLN A 1 84 ? 1.912 -13.276 -9.765 1.00 95.38 84 GLN A CA 1
ATOM 609 C C . GLN A 1 84 ? 1.637 -11.892 -10.386 1.00 95.38 84 GLN A C 1
ATOM 611 O O . GLN A 1 84 ? 1.916 -10.864 -9.768 1.00 95.38 84 GLN A O 1
ATOM 616 N N . PRO A 1 85 ? 1.077 -11.820 -11.610 1.00 94.62 85 PRO A N 1
ATOM 617 C CA . PRO A 1 85 ? 0.563 -10.568 -12.163 1.00 94.62 85 PRO A CA 1
ATOM 618 C C . PRO A 1 85 ? -0.751 -10.146 -11.481 1.00 94.62 85 PRO A C 1
ATOM 620 O O . PRO A 1 85 ? -1.429 -10.956 -10.856 1.00 94.62 85 PRO A O 1
ATOM 623 N N . GLY A 1 86 ? -1.167 -8.891 -11.683 1.00 95.81 86 GLY A N 1
ATOM 624 C CA . GLY A 1 86 ? -2.464 -8.404 -11.188 1.00 95.81 86 GLY A CA 1
ATOM 625 C C . GLY A 1 86 ? -2.462 -8.039 -9.702 1.00 95.81 86 GLY A C 1
ATOM 626 O O . GLY A 1 86 ? -3.455 -8.253 -9.008 1.00 95.81 86 GLY A O 1
ATOM 627 N N . VAL A 1 87 ? -1.351 -7.478 -9.232 1.00 97.25 87 VAL A N 1
ATOM 628 C CA . VAL A 1 87 ? -1.153 -7.078 -7.837 1.00 97.25 87 VAL A CA 1
ATOM 629 C C . VAL A 1 87 ? -1.275 -5.568 -7.655 1.00 97.25 87 VAL A C 1
ATOM 631 O O . VAL A 1 87 ? -1.180 -4.803 -8.619 1.00 97.25 87 VAL A O 1
ATOM 634 N N . ILE A 1 88 ? -1.449 -5.143 -6.407 1.00 97.88 88 ILE A N 1
ATOM 635 C CA . ILE A 1 88 ? -1.322 -3.746 -5.989 1.00 97.88 88 ILE A CA 1
ATOM 636 C C . ILE A 1 88 ? -0.170 -3.598 -4.990 1.00 97.88 88 ILE A C 1
ATOM 638 O O . ILE A 1 88 ? -0.016 -4.426 -4.096 1.00 97.88 88 ILE A O 1
ATOM 642 N N . ASP A 1 89 ? 0.640 -2.553 -5.151 1.00 97.50 89 ASP A N 1
ATOM 643 C CA . ASP A 1 89 ? 1.809 -2.285 -4.308 1.00 97.50 89 ASP A CA 1
ATOM 644 C C . ASP A 1 89 ? 2.107 -0.775 -4.254 1.00 97.50 89 ASP A C 1
ATOM 646 O O . ASP A 1 89 ? 1.500 0.015 -4.982 1.00 97.50 89 ASP A O 1
ATOM 650 N N . CYS A 1 90 ? 3.053 -0.377 -3.406 1.00 95.31 90 CYS A N 1
ATOM 651 C CA . CYS A 1 90 ? 3.546 0.994 -3.273 1.00 95.31 90 CYS A CA 1
ATOM 652 C C . CYS A 1 90 ? 5.067 1.029 -3.502 1.00 95.31 90 CYS A C 1
ATOM 654 O O 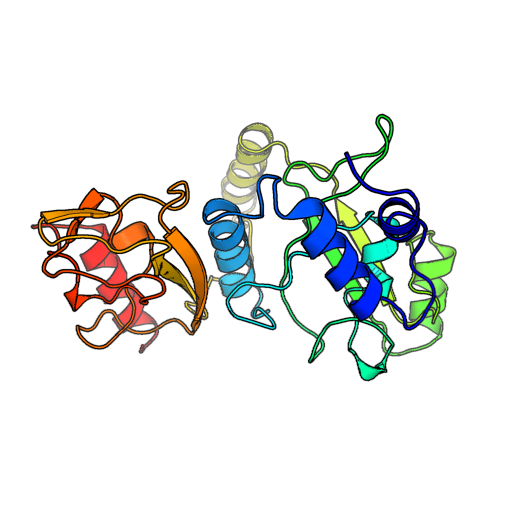. CYS A 1 90 ? 5.715 0.002 -3.671 1.00 95.31 90 CYS A O 1
ATOM 656 N N . VAL A 1 91 ? 5.662 2.217 -3.568 1.00 95.06 91 VAL A N 1
ATOM 657 C CA . VAL A 1 91 ? 7.089 2.402 -3.836 1.00 95.06 91 VAL A CA 1
ATOM 658 C C . VAL A 1 91 ? 7.626 3.581 -3.036 1.00 95.06 91 VAL A C 1
ATOM 660 O O . VAL A 1 91 ? 7.009 4.645 -2.983 1.00 95.06 91 VAL A O 1
ATOM 663 N N . THR A 1 92 ? 8.828 3.437 -2.488 1.00 94.56 92 THR A N 1
ATOM 664 C CA . THR A 1 92 ? 9.615 4.593 -2.048 1.00 94.56 92 THR A CA 1
ATOM 665 C C . THR A 1 92 ? 10.303 5.187 -3.276 1.00 94.56 92 THR A C 1
ATOM 667 O O . THR A 1 92 ? 11.238 4.599 -3.820 1.00 94.56 92 THR A O 1
ATOM 670 N N . CYS A 1 93 ? 9.832 6.342 -3.752 1.00 94.56 93 CYS A N 1
ATOM 671 C CA . CYS A 1 93 ? 10.336 6.941 -4.990 1.00 94.56 93 CYS A CA 1
ATOM 672 C C . CYS A 1 93 ? 11.740 7.541 -4.805 1.00 94.56 93 CYS A C 1
ATOM 674 O O . CYS A 1 93 ? 11.906 8.615 -4.219 1.00 94.56 93 CYS A O 1
ATOM 676 N N . LEU A 1 94 ? 12.747 6.886 -5.379 1.00 94.62 94 LEU A N 1
ATOM 677 C CA . LEU A 1 94 ? 14.072 7.460 -5.582 1.00 94.62 94 LEU A CA 1
ATOM 678 C C . LEU A 1 94 ? 14.016 8.452 -6.742 1.00 94.62 94 LEU A C 1
ATOM 680 O O . LEU A 1 94 ? 13.395 8.194 -7.774 1.00 94.62 94 LEU A O 1
ATOM 684 N N . ARG A 1 95 ? 14.650 9.611 -6.566 1.00 94.06 95 ARG A N 1
ATOM 685 C CA . ARG A 1 95 ? 14.662 10.656 -7.587 1.00 94.06 95 ARG A CA 1
ATOM 686 C C . ARG A 1 95 ? 15.823 11.626 -7.435 1.00 94.06 95 ARG A C 1
ATOM 688 O O . ARG A 1 95 ? 16.287 11.902 -6.328 1.00 94.06 95 ARG A O 1
ATOM 695 N N . GLN A 1 96 ? 16.232 12.200 -8.554 1.00 92.44 96 GLN A N 1
ATOM 696 C CA . GLN A 1 96 ? 17.094 13.372 -8.602 1.00 92.44 96 GLN A CA 1
ATOM 697 C C . GLN A 1 96 ? 16.307 14.646 -8.239 1.00 92.44 96 GLN A C 1
ATOM 699 O O . GLN A 1 96 ? 15.079 14.684 -8.360 1.00 92.44 96 GLN A O 1
ATOM 704 N N . PRO A 1 97 ? 16.981 15.743 -7.841 1.00 92.75 97 PRO A N 1
ATOM 705 C CA . PRO A 1 97 ? 16.305 16.989 -7.464 1.00 92.75 97 PRO A CA 1
ATOM 706 C C . PRO A 1 97 ? 15.364 17.571 -8.533 1.00 92.75 97 PRO A C 1
ATOM 708 O O . PRO A 1 97 ? 14.388 18.233 -8.188 1.00 92.75 97 PRO A O 1
ATOM 711 N N . HIS A 1 98 ? 15.650 17.319 -9.813 1.00 93.31 98 HIS A N 1
ATOM 712 C CA . HIS A 1 98 ? 14.894 17.813 -10.970 1.00 93.31 98 HIS A CA 1
ATOM 713 C C . HIS A 1 98 ? 13.933 16.768 -11.566 1.00 93.31 98 HIS A C 1
ATOM 715 O O . HIS A 1 98 ? 13.302 17.023 -12.590 1.00 93.31 98 HIS A O 1
ATOM 721 N N . GLU A 1 99 ? 13.809 15.605 -10.928 1.00 92.88 99 GLU A N 1
ATOM 722 C CA . GLU A 1 99 ? 12.844 14.571 -11.286 1.00 92.88 99 GLU A CA 1
ATOM 723 C C . GLU A 1 99 ? 11.591 14.683 -10.410 1.00 92.88 99 GLU A C 1
ATOM 725 O O . GLU A 1 99 ? 11.630 15.123 -9.251 1.00 92.88 99 GLU A O 1
ATOM 730 N N . ALA A 1 100 ? 10.458 14.260 -10.967 1.00 91.12 100 ALA A N 1
ATOM 731 C CA . ALA A 1 100 ? 9.217 14.180 -10.214 1.00 91.12 100 ALA A CA 1
ATOM 732 C C . ALA A 1 100 ? 9.294 13.055 -9.164 1.00 91.12 100 ALA A C 1
ATOM 734 O O . ALA A 1 100 ? 9.822 11.985 -9.443 1.00 91.12 100 ALA A O 1
ATOM 735 N N . GLY A 1 101 ? 8.776 13.291 -7.954 1.00 88.19 101 GLY A N 1
ATOM 736 C CA . GLY A 1 101 ? 8.920 12.372 -6.808 1.00 88.19 101 GLY A CA 1
ATOM 737 C C . GLY A 1 101 ? 7.695 11.533 -6.471 1.00 88.19 101 GLY A C 1
ATOM 738 O O . GLY A 1 101 ? 7.600 11.063 -5.343 1.00 88.19 101 GLY A O 1
ATOM 739 N N . LEU A 1 102 ? 6.742 11.423 -7.401 1.00 90.12 102 LEU A N 1
ATOM 740 C CA . LEU A 1 102 ? 5.370 10.934 -7.214 1.00 90.12 102 LEU A CA 1
ATOM 741 C C . LEU A 1 102 ? 4.553 11.749 -6.198 1.00 90.12 102 LEU A C 1
ATOM 743 O O . LEU A 1 102 ? 3.500 12.234 -6.576 1.00 90.12 102 LEU A O 1
ATOM 747 N N . GLY A 1 103 ? 5.015 11.975 -4.963 1.00 81.88 103 GLY A N 1
ATOM 748 C CA . GLY A 1 103 ? 4.405 12.920 -4.012 1.00 81.88 103 GLY A CA 1
ATOM 749 C C . GLY A 1 103 ? 2.886 12.759 -3.844 1.00 81.88 103 GLY A C 1
ATOM 750 O O . GLY A 1 103 ? 2.165 13.750 -3.928 1.00 81.88 103 GLY A O 1
ATOM 751 N N . GLY A 1 104 ? 2.408 11.517 -3.699 1.00 82.50 104 GLY A N 1
ATOM 752 C CA . GLY A 1 104 ? 0.977 11.157 -3.708 1.00 82.50 104 GLY A CA 1
ATOM 753 C C . GLY A 1 104 ? 0.398 10.838 -5.097 1.00 82.50 104 GLY A C 1
ATOM 754 O O . GLY A 1 104 ? -0.793 10.588 -5.247 1.00 82.50 104 GLY A O 1
ATOM 755 N N . GLY A 1 105 ? 1.224 10.882 -6.138 1.00 93.19 105 GLY A N 1
ATOM 756 C CA . GLY A 1 105 ? 0.920 10.426 -7.489 1.00 93.19 105 GLY A CA 1
ATOM 757 C C . GLY A 1 105 ? 0.815 8.904 -7.586 1.00 93.19 105 GLY A C 1
ATOM 758 O O . GLY A 1 105 ? 1.108 8.175 -6.645 1.00 93.19 105 GLY A O 1
ATOM 759 N N . VAL A 1 106 ? 0.412 8.420 -8.759 1.00 96.25 106 VAL A N 1
ATOM 760 C CA . VAL A 1 106 ? 0.048 7.014 -8.984 1.00 96.25 106 VAL A CA 1
ATOM 761 C C . VAL A 1 106 ? 0.714 6.455 -10.234 1.00 96.25 106 VAL A C 1
ATOM 763 O O . VAL A 1 106 ? 1.075 7.200 -11.149 1.00 96.25 106 VAL A O 1
ATOM 766 N N . PHE A 1 107 ? 0.842 5.134 -10.302 1.00 97.44 107 PHE A N 1
ATOM 767 C CA . PHE A 1 107 ? 1.365 4.430 -11.466 1.00 97.44 107 PHE A CA 1
ATOM 768 C C . PHE A 1 107 ? 0.582 3.144 -11.738 1.00 97.44 107 PHE A C 1
ATOM 770 O O . PHE A 1 107 ? -0.087 2.607 -10.861 1.00 97.44 107 PHE A O 1
ATOM 777 N N . ILE A 1 108 ? 0.693 2.653 -12.969 1.00 97.56 108 ILE A N 1
ATOM 778 C CA . ILE A 1 108 ? 0.328 1.296 -13.372 1.00 97.56 108 ILE A CA 1
ATOM 779 C C . ILE A 1 108 ? 1.463 0.727 -14.224 1.00 97.56 108 ILE A C 1
ATOM 781 O O . ILE A 1 108 ? 1.979 1.403 -15.118 1.00 97.56 108 ILE A O 1
ATOM 785 N N . VAL A 1 109 ? 1.849 -0.519 -13.958 1.00 97.69 109 VAL A N 1
ATOM 786 C CA . VAL A 1 109 ? 2.730 -1.293 -14.839 1.00 97.69 109 VAL A CA 1
ATOM 787 C C . VAL A 1 109 ? 1.847 -2.202 -15.679 1.00 97.69 109 VAL A C 1
ATOM 789 O O . VAL A 1 109 ? 1.101 -3.023 -15.150 1.00 97.69 109 VAL A O 1
ATOM 792 N N . VAL A 1 110 ? 1.885 -2.014 -16.995 1.00 96.00 110 VAL A N 1
ATOM 793 C CA . VAL A 1 110 ? 1.018 -2.721 -17.939 1.00 96.00 110 VAL A CA 1
ATOM 794 C C . VAL A 1 110 ? 1.824 -3.723 -18.751 1.00 96.00 110 VAL A C 1
ATOM 796 O O . VAL A 1 110 ? 2.823 -3.367 -19.372 1.00 96.00 110 VAL A O 1
ATOM 799 N N . ALA A 1 111 ? 1.363 -4.973 -18.778 1.00 92.75 111 ALA A N 1
ATOM 800 C CA . ALA A 1 111 ? 1.860 -6.009 -19.677 1.00 92.75 111 ALA A CA 1
ATOM 801 C C . ALA A 1 111 ? 0.883 -6.200 -20.846 1.00 92.75 111 ALA A C 1
ATOM 803 O O . ALA A 1 111 ? -0.335 -6.127 -20.676 1.00 92.75 111 ALA A O 1
ATOM 804 N N . CYS A 1 112 ? 1.412 -6.439 -22.046 1.00 88.31 112 CYS A N 1
ATOM 805 C CA . CYS A 1 112 ? 0.613 -6.642 -23.257 1.00 88.31 112 CYS A CA 1
ATOM 806 C C . CYS A 1 112 ? 0.751 -8.075 -23.773 1.00 88.31 112 CYS A C 1
ATOM 808 O O . CYS A 1 112 ? 1.849 -8.619 -23.840 1.00 88.31 112 CYS A O 1
ATOM 810 N N . THR A 1 113 ? -0.360 -8.659 -24.221 1.00 86.69 113 THR A N 1
ATOM 811 C CA . THR A 1 113 ? -0.421 -10.056 -24.687 1.00 86.69 113 THR A CA 1
ATOM 812 C C . THR A 1 113 ? 0.080 -10.269 -26.118 1.00 86.69 113 THR A C 1
ATOM 814 O O . THR A 1 113 ? 0.175 -11.410 -26.560 1.00 86.69 113 THR A O 1
ATOM 817 N N . ASN A 1 114 ? 0.390 -9.203 -26.865 1.00 92.50 114 ASN A N 1
ATOM 818 C CA . ASN A 1 114 ? 0.838 -9.296 -28.256 1.00 92.50 114 ASN A CA 1
ATOM 819 C C . ASN A 1 114 ? 1.961 -8.297 -28.584 1.00 92.50 114 ASN A C 1
ATOM 821 O O . ASN A 1 114 ? 2.072 -7.231 -27.972 1.00 92.50 114 ASN A O 1
ATOM 825 N N . ASP A 1 115 ? 2.774 -8.646 -29.583 1.00 93.25 115 ASP A N 1
ATOM 826 C CA . ASP A 1 115 ? 3.967 -7.890 -29.995 1.00 93.25 115 ASP A CA 1
ATOM 827 C C . ASP A 1 115 ? 3.644 -6.502 -30.536 1.00 93.25 115 ASP A C 1
ATOM 829 O O . ASP A 1 115 ? 4.379 -5.553 -30.269 1.00 93.25 115 ASP A O 1
ATOM 833 N N . TYR A 1 116 ? 2.531 -6.361 -31.257 1.00 95.12 116 TYR A N 1
ATOM 834 C CA . TYR A 1 116 ? 2.137 -5.079 -31.827 1.00 95.12 116 TYR A CA 1
ATOM 835 C C . TYR A 1 116 ? 1.804 -4.060 -30.732 1.00 95.12 116 TYR A C 1
ATOM 837 O O . TYR A 1 116 ? 2.319 -2.945 -30.748 1.00 95.12 116 TYR A O 1
ATOM 845 N N . SER A 1 117 ? 1.010 -4.442 -29.730 1.00 94.56 117 SER A N 1
ATOM 846 C CA . SER A 1 117 ? 0.702 -3.584 -28.583 1.00 94.56 117 SER A CA 1
ATOM 847 C C . SER A 1 117 ? 1.961 -3.220 -27.798 1.00 94.56 117 SER A C 1
ATOM 849 O O . SER A 1 117 ? 2.144 -2.045 -27.486 1.00 94.56 117 SER A O 1
ATOM 851 N N . ARG A 1 118 ? 2.866 -4.182 -27.555 1.00 93.94 118 ARG A N 1
ATOM 852 C CA . ARG A 1 118 ? 4.177 -3.907 -26.938 1.00 93.94 118 ARG A CA 1
ATOM 853 C C . ARG A 1 118 ? 4.946 -2.856 -27.738 1.00 93.94 118 ARG A C 1
ATOM 855 O O . ARG A 1 118 ? 5.341 -1.833 -27.190 1.00 93.94 118 ARG A O 1
ATOM 862 N N . HIS A 1 119 ? 5.068 -3.056 -29.048 1.00 93.75 119 HIS A N 1
ATOM 863 C CA . HIS A 1 119 ? 5.719 -2.115 -29.956 1.00 93.75 119 HIS A CA 1
ATOM 864 C C . HIS A 1 119 ? 5.112 -0.703 -29.892 1.00 93.75 119 HIS A C 1
ATOM 866 O O . HIS A 1 119 ? 5.853 0.281 -29.872 1.00 93.75 119 HIS A O 1
ATOM 872 N N . ILE A 1 120 ? 3.783 -0.577 -29.816 1.00 95.19 120 ILE A N 1
ATOM 873 C CA . ILE A 1 120 ? 3.119 0.726 -29.680 1.00 95.19 120 ILE A CA 1
ATOM 874 C C . ILE A 1 120 ? 3.481 1.407 -28.357 1.00 95.19 120 ILE A C 1
ATOM 876 O O . ILE A 1 120 ? 3.846 2.579 -28.384 1.00 95.19 120 ILE A O 1
ATOM 880 N N . LEU A 1 121 ? 3.424 0.709 -27.218 1.00 93.88 121 LEU A N 1
ATOM 881 C CA . LEU A 1 121 ? 3.781 1.314 -25.926 1.00 93.88 121 LEU A CA 1
ATOM 882 C C . LEU A 1 121 ? 5.219 1.859 -25.944 1.00 93.88 121 LEU A C 1
ATOM 884 O O . LEU A 1 121 ? 5.438 3.020 -25.597 1.00 93.88 121 LEU A O 1
ATOM 888 N N . HIS A 1 122 ? 6.168 1.069 -26.455 1.00 91.12 122 HIS A N 1
ATOM 889 C CA . HIS A 1 122 ? 7.576 1.467 -26.570 1.00 91.12 122 HIS A CA 1
ATOM 890 C C . HIS A 1 122 ? 7.765 2.681 -27.483 1.00 91.12 122 HIS A C 1
ATOM 892 O O . HIS A 1 122 ? 8.391 3.668 -27.109 1.00 91.12 122 HIS A O 1
ATOM 898 N N . THR A 1 123 ? 7.191 2.646 -28.689 1.00 94.19 123 THR A N 1
ATOM 899 C CA . THR A 1 123 ? 7.369 3.719 -29.688 1.00 94.19 123 THR A CA 1
ATOM 900 C C . THR A 1 123 ? 6.628 5.008 -29.342 1.00 94.19 123 THR A C 1
ATOM 902 O O . THR A 1 123 ? 6.974 6.070 -29.861 1.00 94.19 123 THR A O 1
ATOM 905 N N . LYS A 1 124 ? 5.634 4.951 -28.448 1.00 95.38 124 LYS A N 1
ATOM 906 C CA . LYS A 1 124 ? 4.982 6.135 -27.869 1.00 95.38 124 LYS A CA 1
ATOM 907 C C . LYS A 1 124 ? 5.750 6.735 -26.690 1.00 95.38 124 LYS A C 1
ATOM 909 O O . LYS A 1 124 ? 5.328 7.771 -26.183 1.00 95.38 124 LYS A O 1
ATOM 914 N N . GLY A 1 125 ? 6.880 6.140 -26.308 1.00 94.50 125 GLY A N 1
ATOM 915 C CA . GLY A 1 125 ? 7.789 6.685 -25.304 1.00 94.50 125 GLY A CA 1
ATOM 916 C C . GLY A 1 125 ? 7.446 6.302 -23.868 1.00 94.50 125 GLY A C 1
ATOM 917 O O . GLY A 1 125 ? 7.942 6.950 -22.949 1.00 94.50 125 GLY A O 1
ATOM 918 N N . LEU A 1 126 ? 6.609 5.280 -23.650 1.00 96.88 126 LEU A N 1
ATOM 919 C CA . LEU A 1 126 ? 6.470 4.707 -22.312 1.00 96.88 126 LEU A CA 1
ATOM 920 C C . LEU A 1 126 ? 7.775 4.001 -21.941 1.00 96.88 126 LEU A C 1
ATOM 922 O O . LEU A 1 126 ? 8.431 3.419 -22.803 1.00 96.88 126 LEU A O 1
ATOM 926 N N . ILE A 1 127 ? 8.133 4.043 -20.658 1.00 95.62 127 ILE A N 1
ATOM 927 C CA . ILE A 1 127 ? 9.366 3.431 -20.160 1.00 95.62 127 ILE A CA 1
ATOM 928 C C . ILE A 1 127 ? 9.122 1.928 -19.988 1.00 95.62 127 ILE A C 1
ATOM 930 O O . ILE A 1 127 ? 8.228 1.565 -19.213 1.00 95.62 127 ILE A O 1
ATOM 934 N N . PRO A 1 128 ? 9.870 1.058 -20.685 1.00 95.38 128 PRO A N 1
ATOM 935 C CA . PRO A 1 128 ? 9.664 -0.375 -20.593 1.00 95.38 128 PRO A CA 1
ATOM 936 C C . PRO A 1 128 ? 10.653 -1.083 -19.682 1.00 95.38 128 PRO A C 1
ATOM 938 O O . PRO A 1 128 ? 11.699 -0.537 -19.340 1.00 95.38 128 PRO A O 1
ATOM 941 N N . ASN A 1 129 ? 10.341 -2.334 -19.354 1.00 94.69 129 ASN A N 1
ATOM 942 C CA . ASN A 1 129 ? 11.349 -3.255 -18.845 1.00 94.69 129 ASN A CA 1
ATOM 943 C C . ASN A 1 129 ? 12.314 -3.696 -19.958 1.00 94.69 129 ASN A C 1
ATOM 945 O O . ASN A 1 129 ? 12.047 -3.551 -21.155 1.00 94.69 129 ASN A O 1
ATOM 949 N N . SER A 1 130 ? 13.429 -4.289 -19.553 1.00 93.25 130 SER A N 1
ATOM 950 C CA . SER A 1 130 ? 14.499 -4.780 -20.424 1.00 93.25 130 SER A CA 1
ATOM 951 C C . SER A 1 130 ? 14.034 -5.803 -21.467 1.00 93.25 130 SER A C 1
ATOM 953 O O . SER A 1 130 ? 14.587 -5.880 -22.565 1.00 93.25 130 SER A O 1
ATOM 955 N N . ARG A 1 131 ? 12.979 -6.563 -21.151 1.00 91.12 131 ARG A N 1
ATOM 956 C CA . ARG A 1 131 ? 12.361 -7.572 -22.027 1.00 91.12 131 ARG A CA 1
ATOM 957 C C . ARG A 1 131 ? 11.353 -6.980 -23.014 1.00 91.12 131 ARG A C 1
ATOM 959 O O . ARG A 1 131 ? 10.861 -7.692 -23.888 1.00 91.12 131 ARG A O 1
ATOM 966 N N . GLY A 1 132 ? 10.989 -5.710 -22.849 1.00 91.69 132 GLY A N 1
ATOM 967 C CA . GLY A 1 132 ? 9.921 -5.058 -23.597 1.00 91.69 132 GLY A CA 1
ATOM 968 C C . GLY A 1 132 ? 8.535 -5.683 -23.382 1.00 91.69 132 GLY A C 1
ATOM 969 O O . GLY A 1 132 ? 7.656 -5.485 -24.222 1.00 91.69 132 GLY A O 1
ATOM 970 N N . THR A 1 133 ? 8.327 -6.457 -22.310 1.00 90.69 133 THR A N 1
ATOM 971 C CA . THR A 1 133 ? 7.065 -7.156 -22.005 1.00 90.69 133 THR A CA 1
ATOM 972 C C . THR A 1 133 ? 6.092 -6.297 -21.206 1.00 90.69 133 THR A C 1
ATOM 974 O O . THR A 1 133 ? 4.879 -6.453 -21.369 1.00 90.69 133 THR A O 1
ATOM 977 N N . ALA A 1 134 ? 6.617 -5.356 -20.420 1.00 94.19 134 ALA A N 1
ATOM 978 C CA . ALA A 1 134 ? 5.848 -4.431 -19.605 1.00 94.19 134 ALA A CA 1
ATOM 979 C C . ALA A 1 134 ? 6.360 -2.993 -19.749 1.00 94.19 134 ALA A C 1
ATOM 981 O O . ALA A 1 134 ? 7.524 -2.768 -20.086 1.00 94.19 134 ALA A O 1
ATOM 982 N N . ALA A 1 135 ? 5.487 -2.022 -19.487 1.00 96.81 135 ALA A N 1
ATOM 983 C CA . ALA A 1 135 ? 5.833 -0.605 -19.447 1.00 96.81 135 ALA A CA 1
ATOM 984 C C . ALA A 1 135 ? 5.039 0.130 -18.363 1.00 96.81 135 ALA A C 1
ATOM 986 O O . ALA A 1 135 ? 3.943 -0.294 -17.996 1.00 96.81 135 ALA A O 1
ATOM 987 N N . VAL A 1 136 ? 5.581 1.237 -17.856 1.00 97.44 136 VAL A N 1
ATOM 988 C CA . VAL A 1 136 ? 4.912 2.049 -16.830 1.00 97.44 136 VAL A CA 1
ATOM 989 C C . VAL A 1 136 ? 4.147 3.225 -17.438 1.00 97.44 136 VAL A C 1
ATOM 991 O O . VAL A 1 136 ? 4.636 3.928 -18.324 1.00 97.44 136 VAL A O 1
ATOM 994 N N . ILE A 1 137 ? 2.943 3.459 -16.918 1.00 97.06 137 ILE A N 1
ATOM 995 C CA . ILE A 1 137 ? 2.168 4.690 -17.093 1.00 97.06 137 ILE A CA 1
ATOM 996 C C . ILE A 1 137 ? 2.014 5.304 -15.708 1.00 97.06 137 ILE A C 1
ATOM 998 O O . ILE A 1 137 ? 1.574 4.627 -14.782 1.00 97.06 137 ILE A O 1
ATOM 1002 N N . TYR A 1 138 ? 2.365 6.577 -15.546 1.00 96.62 138 TYR A N 1
ATOM 1003 C CA . TYR A 1 138 ? 2.318 7.227 -14.242 1.00 96.62 138 TYR A CA 1
ATOM 1004 C C . TYR A 1 138 ? 1.787 8.655 -14.325 1.00 96.62 138 TYR A C 1
ATOM 1006 O O . TYR A 1 138 ? 1.963 9.362 -15.318 1.00 96.62 138 TYR A O 1
ATOM 1014 N N . ARG A 1 139 ? 1.146 9.078 -13.237 1.00 96.38 139 ARG A N 1
ATOM 1015 C CA . ARG A 1 139 ? 0.753 10.456 -12.970 1.00 96.38 139 ARG A CA 1
ATOM 1016 C C . ARG A 1 139 ? 1.527 10.916 -11.734 1.00 96.38 139 ARG A C 1
ATOM 1018 O O . ARG A 1 139 ? 1.196 10.489 -10.633 1.00 96.38 139 ARG A O 1
ATOM 1025 N N . PRO A 1 140 ? 2.540 11.782 -11.879 1.00 94.31 140 PRO A N 1
ATOM 1026 C CA . PRO A 1 140 ? 3.514 12.019 -10.816 1.00 94.31 140 PRO A CA 1
ATOM 1027 C C . PRO A 1 140 ? 3.083 13.056 -9.773 1.00 94.31 140 PRO A C 1
ATOM 1029 O O . PRO A 1 140 ? 3.930 13.577 -9.054 1.00 94.31 140 PRO A O 1
ATOM 1032 N N . TYR A 1 141 ? 1.804 13.418 -9.746 1.00 91.19 141 TYR A N 1
ATOM 1033 C CA . TYR A 1 141 ? 1.251 14.379 -8.804 1.00 91.19 141 TYR A CA 1
ATOM 1034 C C . TYR A 1 141 ? -0.226 14.095 -8.564 1.00 91.19 141 TYR A C 1
ATOM 1036 O O . TYR A 1 141 ? -0.961 13.693 -9.471 1.00 91.19 141 TYR A O 1
ATOM 1044 N N . HIS A 1 142 ? -0.649 14.387 -7.345 1.00 90.75 142 HIS A N 1
ATOM 1045 C CA . HIS A 1 142 ? -2.033 14.475 -6.919 1.00 90.75 142 HIS A CA 1
ATOM 1046 C C . HIS A 1 142 ? -2.159 15.742 -6.072 1.00 90.75 142 HIS A C 1
ATOM 1048 O O . HIS A 1 142 ? -1.353 15.984 -5.178 1.00 90.75 142 HIS A O 1
ATOM 1054 N N . LEU A 1 143 ? -3.130 16.595 -6.392 1.00 91.62 143 LEU A N 1
ATOM 1055 C CA . LEU A 1 143 ? -3.297 17.911 -5.771 1.00 91.62 143 LEU A CA 1
ATOM 1056 C C . LEU A 1 143 ? -4.390 17.914 -4.689 1.00 91.62 143 LEU A C 1
ATOM 1058 O O . LEU A 1 143 ? -4.893 18.975 -4.313 1.00 91.62 143 LEU A O 1
ATOM 1062 N N . CYS A 1 144 ? -4.755 16.732 -4.184 1.00 89.44 144 CYS A N 1
ATOM 1063 C CA . CYS A 1 144 ? -5.657 16.518 -3.055 1.00 89.44 144 CYS A CA 1
ATOM 1064 C C . CYS A 1 144 ? -6.927 17.385 -3.137 1.00 89.44 144 CYS A C 1
ATOM 1066 O O . CYS A 1 144 ? -7.719 17.286 -4.079 1.00 89.44 144 CYS A O 1
ATOM 1068 N N . GLY A 1 145 ? -7.119 18.281 -2.164 1.00 91.50 145 GLY A N 1
ATOM 1069 C CA . GLY A 1 145 ? -8.283 19.164 -2.085 1.00 91.50 145 GLY A CA 1
ATOM 1070 C C . GLY A 1 145 ? -8.510 20.026 -3.331 1.00 91.50 145 GLY A C 1
ATOM 1071 O O . GLY A 1 145 ? -9.654 20.355 -3.627 1.00 91.50 145 GLY A O 1
ATOM 1072 N N . VAL A 1 146 ? -7.467 20.341 -4.109 1.00 94.12 146 VAL A N 1
ATOM 1073 C CA . VAL A 1 146 ? -7.591 21.118 -5.357 1.00 94.12 146 VAL A CA 1
ATOM 1074 C C . VAL A 1 146 ? -8.336 20.333 -6.441 1.00 94.12 146 VAL A C 1
ATOM 1076 O O . VAL A 1 146 ? -9.042 20.926 -7.253 1.00 94.12 146 VAL A O 1
ATOM 1079 N N . GLU A 1 147 ? -8.231 19.002 -6.445 1.00 93.12 147 GLU A N 1
ATOM 1080 C CA . GLU A 1 147 ? -8.926 18.134 -7.407 1.00 93.12 147 GLU A CA 1
ATOM 1081 C C . GLU A 1 147 ? -10.346 17.765 -6.953 1.00 93.12 147 GLU A C 1
ATOM 1083 O O . GLU A 1 147 ? -11.182 17.398 -7.778 1.00 93.12 147 GLU A O 1
ATOM 1088 N N . THR A 1 148 ? -10.668 17.930 -5.666 1.00 93.75 148 THR A N 1
ATOM 1089 C CA . THR A 1 148 ? -11.980 17.561 -5.099 1.00 93.75 148 THR A CA 1
ATOM 1090 C C . THR A 1 148 ? -13.172 18.250 -5.789 1.00 93.75 148 THR A C 1
ATOM 1092 O O . THR A 1 148 ? -14.153 17.559 -6.087 1.00 93.75 148 THR A O 1
ATOM 1095 N N . PRO A 1 149 ? -13.130 19.559 -6.128 1.00 95.00 149 PRO A N 1
ATOM 1096 C CA . PRO A 1 149 ? -14.218 20.211 -6.857 1.00 95.00 149 PRO A CA 1
ATOM 1097 C C . PRO A 1 149 ? -14.536 19.560 -8.206 1.00 95.00 149 PRO A C 1
ATOM 1099 O O . PRO A 1 149 ? -15.695 19.559 -8.616 1.00 95.00 149 PRO A O 1
ATOM 1102 N N . LEU A 1 150 ? -13.548 18.964 -8.887 1.00 92.81 150 LEU A N 1
ATOM 1103 C CA . LEU A 1 150 ? -13.780 18.276 -10.161 1.00 92.81 150 LEU A CA 1
ATOM 1104 C C . LEU A 1 150 ? -14.707 17.072 -9.970 1.00 92.81 150 LEU A C 1
ATOM 1106 O O . LEU A 1 150 ? -15.618 16.867 -10.769 1.00 92.81 150 LEU A O 1
ATOM 1110 N N . SER A 1 151 ? -14.528 16.314 -8.889 1.00 92.81 151 SER A N 1
ATOM 1111 C CA . SER A 1 151 ? -15.390 15.180 -8.542 1.00 92.81 151 SER A CA 1
ATOM 1112 C C . SER A 1 151 ? -16.819 15.618 -8.226 1.00 92.81 151 SER A C 1
ATOM 1114 O O . SER A 1 151 ? -17.769 15.004 -8.711 1.00 92.81 151 SER A O 1
ATOM 1116 N N . VAL A 1 152 ? -16.981 16.716 -7.478 1.00 94.56 152 VAL A N 1
ATOM 1117 C CA . VAL A 1 152 ? -18.300 17.295 -7.166 1.00 94.56 152 VAL A CA 1
ATOM 1118 C C . VAL A 1 152 ? -19.010 17.749 -8.441 1.00 94.56 152 VAL A C 1
ATOM 1120 O O . VAL A 1 152 ? -20.183 17.435 -8.636 1.00 94.56 152 V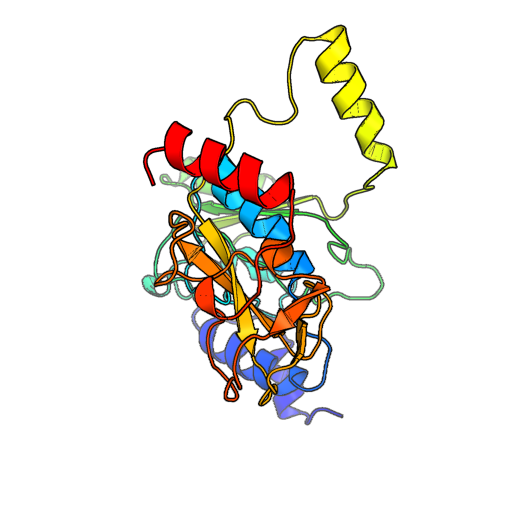AL A O 1
ATOM 1123 N N . LEU A 1 153 ? -18.302 18.440 -9.340 1.00 94.75 153 LEU A N 1
ATOM 1124 C CA . LEU A 1 153 ? -18.862 18.901 -10.612 1.00 94.75 153 LEU A CA 1
ATOM 1125 C C . LEU A 1 153 ? -19.244 17.733 -11.525 1.00 94.75 153 LEU A C 1
ATOM 1127 O O . LEU A 1 153 ? -20.310 17.771 -12.133 1.00 94.75 153 LEU A O 1
ATOM 1131 N N . ARG A 1 154 ? -18.430 16.674 -11.602 1.00 93.94 154 ARG A N 1
ATOM 1132 C CA . ARG A 1 154 ? -18.778 15.468 -12.374 1.00 93.94 154 ARG A CA 1
ATOM 1133 C C . ARG A 1 154 ? -20.013 14.770 -11.810 1.00 93.94 154 ARG A C 1
ATOM 1135 O O . ARG A 1 154 ? -20.921 14.451 -12.574 1.00 93.94 154 ARG A O 1
ATOM 1142 N N . ALA A 1 155 ? -20.096 14.607 -10.492 1.00 94.19 155 ALA A N 1
ATOM 1143 C CA . ALA A 1 155 ? -21.267 14.009 -9.860 1.00 94.19 155 ALA A CA 1
ATOM 1144 C C . ALA A 1 155 ? -22.529 14.861 -10.082 1.00 94.19 155 ALA A C 1
ATOM 1146 O O . ALA A 1 155 ? -23.553 14.337 -10.511 1.00 94.19 155 ALA A O 1
ATOM 1147 N N . GLY A 1 156 ? -22.450 16.176 -9.854 1.00 96.06 156 GLY A N 1
ATOM 1148 C CA . GLY A 1 156 ? -23.599 17.080 -9.946 1.00 96.06 156 GLY A CA 1
ATOM 1149 C C . GLY A 1 156 ? -24.068 17.382 -11.373 1.00 96.06 156 GLY A C 1
ATOM 1150 O O . GLY A 1 156 ? -25.268 17.485 -11.604 1.00 96.06 156 GLY A O 1
ATOM 1151 N N . LEU A 1 157 ? -23.147 17.520 -12.334 1.00 96.38 157 LEU A N 1
ATOM 1152 C CA . LEU A 1 157 ? -23.480 17.883 -13.720 1.00 96.38 157 LEU A CA 1
ATOM 1153 C C . LEU A 1 157 ? -23.672 16.670 -14.632 1.00 96.38 157 LEU A C 1
ATOM 1155 O O . LEU A 1 157 ? -24.412 16.761 -15.607 1.00 96.38 157 LEU A O 1
ATOM 1159 N N . GLN A 1 158 ? -22.979 15.561 -14.359 1.00 93.88 158 GLN A N 1
ATOM 1160 C CA . GLN A 1 158 ? -22.976 14.383 -15.233 1.00 93.88 158 GLN A CA 1
ATOM 1161 C C . GLN A 1 158 ? -23.603 13.151 -14.574 1.00 93.88 158 GLN A C 1
ATOM 1163 O O . GLN A 1 158 ? -23.824 12.160 -15.264 1.00 93.88 158 GLN A O 1
ATOM 1168 N N . GLY A 1 159 ? -23.883 13.175 -13.266 1.00 91.88 159 GLY A N 1
ATOM 1169 C CA . GLY A 1 159 ? -24.377 11.998 -12.543 1.00 91.88 159 GLY A CA 1
ATOM 1170 C C . GLY A 1 159 ? -23.344 10.871 -12.445 1.00 91.88 159 GLY A C 1
ATOM 1171 O O . GLY A 1 159 ? -23.713 9.719 -12.234 1.00 91.88 159 GLY A O 1
ATOM 1172 N N . VAL A 1 160 ? -22.056 11.178 -12.635 1.00 89.50 160 VAL A N 1
ATOM 1173 C CA . VAL A 1 160 ? -20.970 10.190 -12.667 1.00 89.50 160 V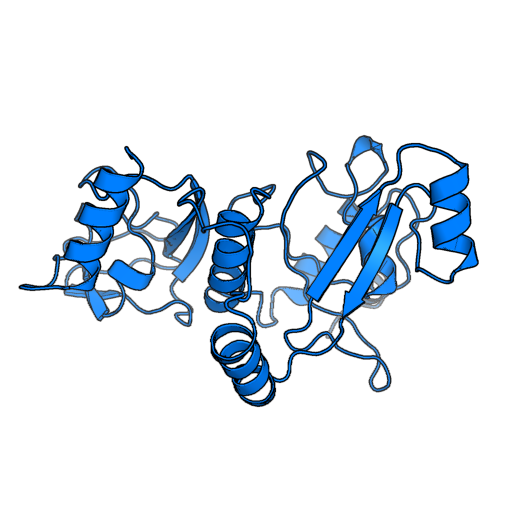AL A CA 1
ATOM 1174 C C . VAL A 1 160 ? -20.070 10.377 -11.450 1.00 89.50 160 VAL A C 1
ATOM 1176 O O . VAL A 1 160 ? -19.489 11.445 -11.257 1.00 89.50 160 VAL A O 1
ATOM 1179 N N . GLY A 1 161 ? -19.952 9.324 -10.637 1.00 85.31 161 GLY A N 1
ATOM 1180 C CA . GLY A 1 161 ? -19.001 9.256 -9.528 1.00 85.31 161 GLY A CA 1
ATOM 1181 C C . GLY A 1 161 ? -17.546 9.117 -9.994 1.00 85.31 161 GLY A C 1
ATOM 1182 O O . GLY A 1 161 ? -17.258 8.965 -11.179 1.00 85.31 161 GLY A O 1
ATOM 1183 N N . ILE A 1 162 ? -16.606 9.155 -9.046 1.00 82.12 162 ILE A N 1
ATOM 1184 C CA . ILE A 1 162 ? -15.163 9.049 -9.338 1.00 82.12 162 ILE A CA 1
ATOM 1185 C C . ILE A 1 162 ? -14.796 7.637 -9.830 1.00 82.12 162 ILE A C 1
ATOM 1187 O O . ILE A 1 162 ? -13.921 7.486 -10.680 1.00 82.12 162 ILE A O 1
ATOM 1191 N N . SER A 1 163 ? -15.509 6.618 -9.345 1.00 80.94 163 SER A N 1
ATOM 1192 C CA . SER A 1 163 ? -15.434 5.236 -9.822 1.00 80.94 163 SER A CA 1
ATOM 1193 C C . SER A 1 163 ? -16.789 4.794 -10.371 1.00 80.94 163 SER A C 1
ATOM 1195 O O . SER A 1 163 ? -17.830 5.146 -9.817 1.00 80.94 163 SER A O 1
ATOM 1197 N N . GLN A 1 164 ? -16.772 4.000 -11.445 1.00 79.12 164 GLN A N 1
ATOM 1198 C CA . GLN A 1 164 ? -17.965 3.298 -11.931 1.00 79.12 164 GLN A CA 1
ATOM 1199 C C . GLN A 1 164 ? -18.250 2.019 -11.132 1.00 79.12 164 GLN A C 1
ATOM 1201 O O . GLN A 1 164 ? -19.402 1.605 -11.030 1.00 79.12 164 GLN A O 1
ATOM 1206 N N . ALA A 1 165 ? -17.213 1.395 -10.566 1.00 84.44 165 ALA A N 1
ATOM 1207 C CA . ALA A 1 165 ? -17.349 0.226 -9.709 1.00 84.44 165 ALA A CA 1
ATOM 1208 C C . ALA A 1 165 ? -17.551 0.664 -8.255 1.00 84.44 165 ALA A C 1
ATOM 1210 O O . ALA A 1 165 ? -16.802 1.503 -7.745 1.00 84.44 165 ALA A O 1
ATOM 1211 N N . LEU A 1 166 ? -18.544 0.076 -7.587 1.00 86.81 166 LEU A N 1
ATOM 1212 C CA . LEU A 1 166 ? -18.699 0.222 -6.144 1.00 86.81 166 LEU A CA 1
ATOM 1213 C C . LEU A 1 166 ? -17.601 -0.581 -5.430 1.00 86.81 166 LEU A C 1
ATOM 1215 O O . LEU A 1 166 ? -17.367 -1.734 -5.814 1.00 86.81 166 LEU A O 1
ATOM 1219 N N . PRO A 1 167 ? -16.946 -0.014 -4.400 1.00 90.81 167 PRO A N 1
ATOM 1220 C CA . PRO A 1 167 ? -15.987 -0.755 -3.595 1.00 90.81 167 PRO A CA 1
ATOM 1221 C C . PRO A 1 167 ? -16.634 -1.996 -2.974 1.00 90.81 167 PRO A C 1
ATOM 1223 O O . PRO A 1 167 ? -17.752 -1.935 -2.464 1.00 90.81 167 PRO A O 1
ATOM 1226 N N . GLN A 1 168 ? -15.916 -3.114 -3.002 1.00 94.94 168 GLN A N 1
ATOM 1227 C CA . GLN A 1 168 ? -16.271 -4.337 -2.283 1.00 94.94 168 GLN A CA 1
ATOM 1228 C C . GLN A 1 168 ? -15.248 -4.553 -1.168 1.00 94.94 168 GLN A C 1
ATOM 1230 O O . GLN A 1 168 ? -14.066 -4.315 -1.416 1.00 94.94 168 GLN A O 1
ATOM 1235 N N . PRO A 1 169 ? -15.642 -5.018 0.028 1.00 95.94 169 PRO A N 1
ATOM 1236 C CA . PRO A 1 169 ? -14.705 -5.290 1.111 1.00 95.94 169 PRO A CA 1
ATOM 1237 C C . PRO A 1 169 ? -13.905 -6.558 0.791 1.00 95.94 169 PRO A C 1
ATOM 1239 O O . PRO A 1 169 ? -14.256 -7.657 1.205 1.00 95.94 169 PRO A O 1
ATOM 1242 N N . ARG A 1 170 ? -12.854 -6.417 -0.019 1.00 97.00 170 ARG A N 1
ATOM 1243 C CA . ARG A 1 170 ? -11.931 -7.499 -0.385 1.00 97.00 170 ARG A CA 1
ATOM 1244 C C . ARG A 1 170 ? -10.797 -7.593 0.621 1.00 97.00 170 ARG A C 1
ATOM 1246 O O . ARG A 1 170 ? -10.394 -8.695 0.979 1.00 97.00 170 ARG A O 1
ATOM 1253 N N . VAL A 1 171 ? -10.307 -6.443 1.076 1.00 98.06 171 VAL A N 1
ATOM 1254 C CA . VAL A 1 171 ? -9.240 -6.321 2.066 1.00 98.06 171 VAL A CA 1
ATOM 1255 C C . VAL A 1 171 ? -9.608 -5.331 3.165 1.00 98.06 171 VAL A C 1
ATOM 1257 O O . VAL A 1 171 ? -10.273 -4.322 2.914 1.00 98.06 171 VAL A O 1
ATOM 1260 N N . ASP A 1 172 ? -9.124 -5.620 4.367 1.00 98.00 172 ASP A N 1
ATOM 1261 C CA . ASP A 1 172 ? -9.027 -4.695 5.490 1.00 98.00 172 ASP A CA 1
ATOM 1262 C C . ASP A 1 172 ? -7.558 -4.342 5.735 1.00 98.00 172 ASP A C 1
ATOM 1264 O O . ASP A 1 172 ? -6.671 -5.193 5.617 1.00 98.00 172 ASP A O 1
ATOM 1268 N N . VAL A 1 173 ? -7.306 -3.096 6.142 1.00 98.38 173 VAL A N 1
ATOM 1269 C CA . VAL A 1 173 ? -6.038 -2.742 6.788 1.00 98.38 173 VAL A CA 1
ATOM 1270 C C . VAL A 1 173 ? -6.153 -3.100 8.261 1.00 98.38 173 VAL A C 1
ATOM 1272 O O . VAL A 1 173 ? -7.024 -2.580 8.957 1.00 98.38 173 VAL A O 1
ATOM 1275 N N . VAL A 1 174 ? -5.285 -3.984 8.734 1.00 98.25 174 VAL A N 1
ATOM 1276 C CA . VAL A 1 174 ? -5.184 -4.418 10.134 1.00 98.25 174 VAL A CA 1
ATOM 1277 C C . VAL A 1 174 ? -3.844 -3.978 10.718 1.00 98.25 174 VAL A C 1
ATOM 1279 O O . VAL A 1 174 ? -2.949 -3.574 9.977 1.00 98.25 174 VAL A O 1
ATOM 1282 N N . ALA A 1 175 ? -3.694 -4.056 12.040 1.00 97.81 175 ALA A N 1
ATOM 1283 C CA . ALA A 1 175 ? -2.447 -3.713 12.722 1.00 97.81 175 ALA A CA 1
ATOM 1284 C C . ALA A 1 175 ? -1.759 -4.935 13.336 1.00 97.81 175 ALA A C 1
ATOM 1286 O O . ALA A 1 175 ? -2.403 -5.805 13.927 1.00 97.81 175 ALA A O 1
ATOM 1287 N N . GLN A 1 176 ? -0.433 -4.934 13.259 1.00 97.94 176 GLN A N 1
ATOM 1288 C CA . GLN A 1 176 ? 0.466 -5.723 14.087 1.00 97.94 176 GLN A CA 1
ATOM 1289 C C . GLN A 1 176 ? 1.219 -4.785 15.037 1.00 97.94 176 GLN A C 1
ATOM 1291 O O . GLN A 1 176 ? 1.645 -3.706 14.633 1.00 97.94 176 GLN A O 1
ATOM 1296 N N . THR A 1 177 ? 1.413 -5.182 16.289 1.00 98.06 177 THR A N 1
ATOM 1297 C CA . THR A 1 177 ? 2.218 -4.417 17.249 1.00 98.06 177 THR A CA 1
ATOM 1298 C C . THR A 1 177 ? 3.715 -4.465 16.896 1.00 98.06 177 THR A C 1
ATOM 1300 O O . THR A 1 177 ? 4.247 -5.506 16.517 1.00 98.06 177 THR A O 1
ATOM 1303 N N . GLN A 1 178 ? 4.435 -3.352 17.051 1.00 96.75 178 GLN A N 1
ATOM 1304 C CA . GLN A 1 178 ? 5.904 -3.285 16.908 1.00 96.75 178 GLN A CA 1
ATOM 1305 C C . GLN A 1 178 ? 6.645 -3.343 18.251 1.00 96.75 178 GLN A C 1
ATOM 1307 O O . GLN A 1 178 ? 7.870 -3.441 18.297 1.00 96.75 178 GLN A O 1
ATOM 1312 N N . ARG A 1 179 ? 5.897 -3.290 19.353 1.00 97.69 179 ARG A N 1
ATOM 1313 C CA . ARG A 1 179 ? 6.376 -3.490 20.721 1.00 97.69 179 ARG A CA 1
ATOM 1314 C C . ARG A 1 179 ? 5.289 -4.162 21.546 1.00 97.69 179 ARG A C 1
ATOM 1316 O O . ARG A 1 179 ? 4.125 -4.154 21.160 1.00 97.69 179 ARG A O 1
ATOM 1323 N N . ALA A 1 180 ? 5.648 -4.674 22.717 1.00 98.31 180 ALA A N 1
ATOM 1324 C CA . ALA A 1 180 ? 4.636 -5.068 23.689 1.00 98.31 180 ALA A CA 1
ATOM 1325 C C . ALA A 1 180 ? 3.783 -3.853 24.109 1.00 98.31 180 ALA A C 1
ATOM 1327 O O . ALA A 1 180 ? 4.315 -2.753 24.316 1.00 98.31 180 ALA A O 1
ATOM 1328 N N . MET A 1 181 ? 2.477 -4.065 24.250 1.00 98.19 181 MET A N 1
ATOM 1329 C CA . MET A 1 181 ? 1.497 -3.072 24.699 1.00 98.19 181 MET A CA 1
ATOM 1330 C C . MET A 1 181 ? 0.700 -3.650 25.867 1.00 98.19 181 MET A C 1
ATOM 1332 O O . MET A 1 181 ? 0.370 -4.831 25.869 1.00 98.19 181 MET A O 1
ATOM 1336 N N . ARG A 1 182 ? 0.414 -2.843 26.885 1.00 98.00 182 ARG A N 1
ATOM 1337 C CA . ARG A 1 182 ? -0.293 -3.270 28.096 1.00 98.00 182 ARG A CA 1
ATOM 1338 C C . ARG A 1 182 ? -1.790 -3.011 27.998 1.00 98.00 182 ARG A C 1
ATOM 1340 O O . ARG A 1 182 ? -2.228 -2.057 27.356 1.00 98.00 182 ARG A O 1
ATOM 1347 N N . SER A 1 183 ? -2.562 -3.806 28.730 1.00 97.81 183 SER A N 1
ATOM 1348 C CA . SER A 1 183 ? -3.972 -3.536 29.003 1.00 97.81 183 SER A CA 1
ATOM 1349 C C . SER A 1 183 ? -4.158 -2.097 29.505 1.00 97.81 183 SER A C 1
ATOM 1351 O O . SER A 1 183 ? -3.375 -1.587 30.313 1.00 97.81 183 SER A O 1
ATOM 1353 N N . GLY A 1 184 ? -5.186 -1.423 28.993 1.00 96.56 184 GLY A N 1
ATOM 1354 C CA . GLY A 1 184 ? -5.475 -0.017 29.264 1.00 96.56 184 GLY A CA 1
ATOM 1355 C C . GLY A 1 184 ? -4.680 0.995 28.429 1.00 96.56 184 GLY A C 1
ATOM 1356 O O . GLY A 1 184 ? -5.066 2.164 28.422 1.00 96.56 184 GLY A O 1
ATOM 1357 N N . GLU A 1 185 ? -3.625 0.600 27.700 1.00 97.00 185 GLU A N 1
ATOM 1358 C CA . GLU A 1 185 ? -2.987 1.497 26.724 1.00 97.00 185 GLU A CA 1
ATOM 1359 C C . GLU A 1 185 ? -3.961 1.836 25.584 1.00 97.00 185 GLU A C 1
ATOM 1361 O O . GLU A 1 185 ? -4.737 0.992 25.128 1.00 97.00 185 GLU A O 1
ATOM 1366 N N . THR A 1 186 ? -3.924 3.087 25.120 1.00 95.94 186 THR A N 1
ATOM 1367 C CA . THR A 1 186 ? -4.720 3.548 23.977 1.00 95.94 186 THR A CA 1
ATOM 1368 C C . THR A 1 186 ? -4.058 3.126 22.673 1.00 95.94 186 THR A C 1
ATOM 1370 O O . THR A 1 186 ? -2.895 3.451 22.429 1.00 95.94 186 THR A O 1
ATOM 1373 N N . LEU A 1 187 ? -4.812 2.451 21.808 1.00 96.44 187 LEU A N 1
ATOM 1374 C CA . LEU A 1 187 ? -4.340 2.087 20.483 1.00 96.44 187 LEU A CA 1
ATOM 1375 C C . LEU A 1 187 ? -4.221 3.331 19.589 1.00 96.44 187 LEU A C 1
ATOM 1377 O O . LEU A 1 187 ? -5.150 4.135 19.491 1.00 96.44 187 LEU A O 1
ATOM 1381 N N . GLY A 1 188 ? -3.064 3.485 18.945 1.00 95.81 188 GLY A N 1
ATOM 1382 C CA . GLY A 1 188 ? -2.794 4.592 18.029 1.00 95.81 188 GLY A CA 1
ATOM 1383 C C . GLY A 1 188 ? -3.496 4.456 16.673 1.00 95.81 188 GLY A C 1
ATOM 1384 O O . GLY A 1 188 ? -4.211 3.490 16.409 1.00 95.81 188 GLY A O 1
ATOM 1385 N N . SER A 1 189 ? -3.261 5.433 15.796 1.00 96.06 189 SER A N 1
ATOM 1386 C CA . SER A 1 189 ? -3.769 5.414 14.422 1.00 96.06 189 SER A CA 1
ATOM 1387 C C . SER A 1 189 ? -2.775 4.764 13.447 1.00 96.06 189 SER A C 1
ATOM 1389 O O . SER A 1 189 ? -1.712 4.278 13.825 1.00 96.06 189 SER A O 1
ATOM 1391 N N . ASP A 1 190 ? -3.101 4.828 12.164 1.00 95.69 190 ASP A N 1
ATOM 1392 C CA . ASP A 1 190 ? -2.236 4.588 11.003 1.00 95.69 190 ASP A CA 1
ATOM 1393 C C . ASP A 1 190 ? -0.941 5.426 10.931 1.00 95.69 190 ASP A C 1
ATOM 1395 O O . ASP A 1 190 ? -0.065 5.131 10.118 1.00 95.69 190 ASP A O 1
ATOM 1399 N N . HIS A 1 191 ? -0.782 6.428 11.799 1.00 95.88 191 HIS A N 1
ATOM 1400 C CA . HIS A 1 191 ? 0.458 7.188 11.990 1.00 95.88 191 HIS A CA 1
ATOM 1401 C C . HIS A 1 191 ? 1.290 6.702 13.190 1.00 95.88 191 HIS A C 1
ATOM 1403 O O . HIS A 1 191 ? 2.345 7.269 13.479 1.00 95.88 191 HIS A O 1
ATOM 1409 N N . SER A 1 192 ? 0.814 5.694 13.928 1.00 95.75 192 SER A N 1
ATOM 1410 C CA . SER A 1 192 ? 1.490 5.200 15.125 1.00 95.75 192 SER A CA 1
ATOM 1411 C C . SER A 1 192 ? 2.765 4.429 14.766 1.00 95.75 192 SER A C 1
ATOM 1413 O O . SER A 1 192 ? 2.678 3.446 14.031 1.00 95.75 192 SER A O 1
ATOM 1415 N N . PRO A 1 193 ? 3.936 4.786 15.327 1.00 94.38 193 PRO A N 1
ATOM 1416 C CA . PRO A 1 193 ? 5.163 4.012 15.135 1.00 94.38 193 PRO A CA 1
ATOM 1417 C C . PRO A 1 193 ? 5.124 2.661 15.866 1.00 94.38 193 PRO A C 1
ATOM 1419 O O . PRO A 1 193 ? 5.918 1.775 15.569 1.00 94.38 193 PRO A O 1
ATOM 1422 N N . ASP A 1 194 ? 4.195 2.491 16.810 1.00 96.25 194 ASP A N 1
ATOM 1423 C CA . ASP A 1 194 ? 4.008 1.245 17.553 1.00 96.25 194 ASP A CA 1
ATOM 1424 C C . ASP A 1 194 ? 3.242 0.187 16.747 1.00 96.25 194 ASP A C 1
ATOM 1426 O O . ASP A 1 194 ? 3.076 -0.935 17.224 1.00 96.25 194 ASP A O 1
ATOM 1430 N N . LEU A 1 195 ? 2.752 0.531 15.550 1.00 96.94 195 LEU A N 1
ATOM 1431 C CA . LEU A 1 195 ? 1.934 -0.338 14.713 1.00 96.94 195 LEU A CA 1
ATOM 1432 C C . LEU A 1 195 ? 2.571 -0.525 13.336 1.00 96.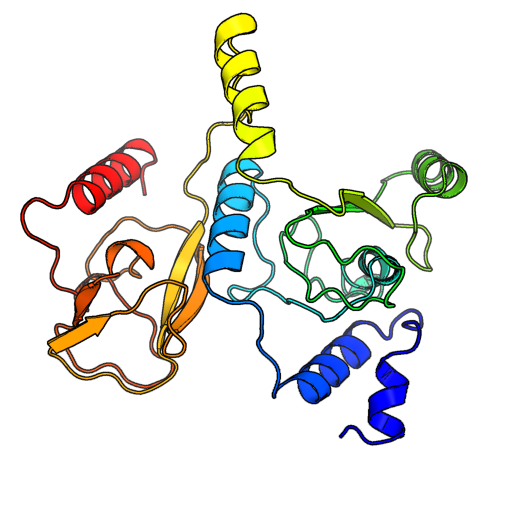94 195 LEU A C 1
ATOM 1434 O O . LEU A 1 195 ? 3.111 0.403 12.740 1.00 96.94 195 LEU A O 1
ATOM 1438 N N . LEU A 1 196 ? 2.489 -1.747 12.828 1.00 96.69 196 LEU A N 1
ATOM 1439 C CA . LEU A 1 196 ? 2.731 -2.093 11.437 1.00 96.69 196 LEU A CA 1
ATOM 1440 C C . LEU A 1 196 ? 1.375 -2.389 10.795 1.00 96.69 196 LEU A C 1
ATOM 1442 O O . LEU A 1 196 ? 0.668 -3.301 11.226 1.00 96.69 196 LEU A O 1
ATOM 1446 N N . ALA A 1 197 ? 1.003 -1.611 9.783 1.00 97.75 197 ALA A N 1
ATOM 1447 C CA . ALA A 1 197 ? -0.209 -1.861 9.016 1.00 97.75 197 ALA A CA 1
ATOM 1448 C C . ALA A 1 197 ? 0.009 -3.008 8.023 1.00 97.75 197 ALA A C 1
ATOM 1450 O O . ALA A 1 197 ? 1.080 -3.131 7.435 1.00 97.75 197 ALA A O 1
ATOM 1451 N N . LEU A 1 198 ? -1.016 -3.834 7.829 1.00 98.00 198 LEU A N 1
ATOM 1452 C CA . LEU A 1 198 ? -1.010 -4.949 6.885 1.00 98.00 198 LEU A CA 1
ATOM 1453 C C . LEU A 1 198 ? -2.351 -4.999 6.154 1.00 98.00 198 LEU A C 1
ATOM 1455 O O . LEU A 1 198 ? -3.401 -4.830 6.770 1.00 98.00 198 LEU A O 1
ATOM 1459 N N . MET A 1 199 ? -2.329 -5.278 4.857 1.00 98.12 199 MET A N 1
ATOM 1460 C CA . MET A 1 199 ? -3.524 -5.533 4.058 1.00 98.12 199 MET A CA 1
ATOM 1461 C C . MET A 1 199 ? -3.843 -7.030 4.083 1.00 98.12 199 MET A C 1
ATOM 1463 O O . MET A 1 199 ? -3.090 -7.852 3.562 1.00 98.12 199 MET A O 1
ATOM 1467 N N . MET A 1 200 ? -4.965 -7.401 4.692 1.00 98.06 200 MET A N 1
ATOM 1468 C CA . MET A 1 200 ? -5.416 -8.792 4.800 1.00 98.06 200 MET A CA 1
ATOM 1469 C C . MET A 1 200 ? -6.818 -8.948 4.209 1.00 98.06 200 MET A C 1
ATOM 1471 O O . MET A 1 200 ? -7.541 -7.956 4.135 1.00 98.06 200 MET A O 1
ATOM 1475 N N . PRO A 1 201 ? -7.237 -10.160 3.794 1.00 97.62 201 PRO A N 1
ATOM 1476 C CA . PRO A 1 201 ? -8.605 -10.388 3.339 1.00 97.62 201 PRO A CA 1
ATOM 1477 C C . PRO A 1 201 ? -9.623 -9.874 4.357 1.00 97.62 201 PRO A C 1
ATOM 1479 O O . PRO A 1 201 ? -9.477 -10.132 5.555 1.00 97.62 201 PRO A O 1
ATOM 1482 N N . ALA A 1 202 ? -10.637 -9.154 3.882 1.00 97.44 202 ALA A N 1
ATOM 1483 C CA . ALA A 1 202 ? -11.660 -8.610 4.761 1.00 97.44 202 ALA A CA 1
ATOM 1484 C C . ALA A 1 202 ? -12.461 -9.740 5.421 1.00 97.44 202 ALA A C 1
ATOM 1486 O O . ALA A 1 202 ? -12.759 -10.764 4.799 1.00 97.44 202 ALA A O 1
ATOM 1487 N N . GLN A 1 203 ? -12.816 -9.549 6.688 1.00 97.19 203 GLN A N 1
ATOM 1488 C CA . GLN A 1 203 ? -13.580 -10.515 7.480 1.00 97.19 203 GLN A CA 1
ATOM 1489 C C . GLN A 1 203 ? -14.687 -9.802 8.249 1.00 97.19 203 GLN A C 1
ATOM 1491 O O . GLN A 1 203 ? -14.531 -8.643 8.623 1.00 97.19 203 GLN A O 1
ATOM 1496 N N . ALA A 1 204 ? -15.790 -10.488 8.555 1.00 97.12 204 ALA A N 1
ATOM 1497 C CA . ALA A 1 204 ? -16.796 -9.907 9.441 1.00 97.12 204 ALA A CA 1
ATOM 1498 C C . ALA A 1 204 ? -16.195 -9.546 10.807 1.00 97.12 204 ALA A C 1
ATOM 1500 O O . ALA A 1 204 ? -15.363 -10.285 11.337 1.00 97.12 204 ALA A O 1
ATOM 1501 N N . VAL A 1 205 ? -16.646 -8.462 11.428 1.00 96.00 205 VAL A N 1
ATOM 1502 C CA . VAL A 1 205 ? -16.193 -8.090 12.773 1.00 96.00 205 VAL A CA 1
ATOM 1503 C C . VAL A 1 205 ? -16.758 -9.079 13.793 1.00 96.00 205 VAL A C 1
ATOM 1505 O O . VAL A 1 205 ? -17.931 -9.036 14.164 1.00 96.00 205 VAL A O 1
ATOM 1508 N N . ARG A 1 206 ? -15.906 -10.010 14.235 1.00 95.56 206 ARG A N 1
ATOM 1509 C CA . ARG A 1 206 ? -16.199 -11.052 15.231 1.00 95.56 206 ARG A CA 1
ATOM 1510 C C . ARG A 1 206 ? -15.016 -11.185 16.193 1.00 95.56 206 ARG A C 1
ATOM 1512 O O . ARG A 1 206 ? -13.889 -10.960 15.760 1.00 95.56 206 ARG A O 1
ATOM 1519 N N . PRO A 1 207 ? -15.219 -11.624 17.450 1.00 93.31 207 PRO A N 1
ATOM 1520 C CA . PRO A 1 207 ? -14.148 -11.683 18.454 1.00 93.31 207 PRO A CA 1
ATOM 1521 C C . PRO A 1 207 ? -12.873 -12.426 18.020 1.00 93.31 207 PRO A C 1
ATOM 1523 O O . PRO A 1 207 ? -11.781 -12.033 18.410 1.00 93.31 207 PRO A O 1
ATOM 1526 N N . ALA A 1 208 ? -12.997 -13.472 17.195 1.00 92.81 208 ALA A N 1
ATOM 1527 C CA . ALA A 1 208 ? -11.865 -14.274 16.716 1.00 92.81 208 ALA A CA 1
ATOM 1528 C C . ALA A 1 208 ? -11.119 -13.674 15.505 1.00 92.81 208 ALA A C 1
ATOM 1530 O O . ALA A 1 208 ? -10.111 -14.230 15.071 1.00 92.81 208 ALA A O 1
ATOM 1531 N N . HIS A 1 209 ? -11.628 -12.590 14.919 1.00 97.38 209 HIS A N 1
ATOM 1532 C CA . HIS A 1 209 ? -11.086 -11.988 13.703 1.00 97.38 209 HIS A CA 1
ATOM 1533 C C . HIS A 1 209 ? -10.194 -10.784 14.014 1.00 97.38 209 HIS A C 1
ATOM 1535 O O . HIS A 1 209 ? -10.164 -10.267 15.135 1.00 97.38 209 HIS A O 1
ATOM 1541 N N . ARG A 1 210 ? -9.438 -10.349 13.003 1.00 97.81 210 ARG A N 1
ATOM 1542 C CA . ARG A 1 210 ? -8.575 -9.168 13.100 1.00 97.81 210 ARG A CA 1
ATOM 1543 C C . ARG A 1 210 ? -9.402 -7.894 13.131 1.00 97.81 210 ARG A C 1
ATOM 1545 O O . ARG A 1 210 ? -10.442 -7.810 12.484 1.00 97.81 210 ARG A O 1
ATOM 1552 N N . LEU A 1 211 ? -8.934 -6.920 13.903 1.00 97.69 211 LEU A N 1
ATOM 1553 C CA . LEU A 1 211 ? -9.567 -5.617 14.003 1.00 97.69 211 LEU A CA 1
ATOM 1554 C C . LEU A 1 211 ? -9.119 -4.743 12.823 1.00 97.69 211 LEU A C 1
ATOM 1556 O O . LEU A 1 211 ? -7.917 -4.502 12.680 1.00 97.69 211 LEU A O 1
ATOM 1560 N N . PRO A 1 212 ? -10.049 -4.223 12.004 1.00 97.75 212 PRO A N 1
ATOM 1561 C CA . PRO A 1 212 ? -9.728 -3.173 11.048 1.00 97.75 212 PRO A CA 1
ATOM 1562 C C . PRO A 1 212 ? -9.129 -1.971 11.786 1.00 97.75 212 PRO A C 1
ATOM 1564 O O . PRO A 1 212 ? -9.737 -1.449 12.720 1.00 97.75 212 PRO A O 1
ATOM 1567 N N . LEU A 1 213 ? -7.944 -1.531 11.367 1.00 97.31 213 LEU A N 1
ATOM 1568 C CA . LEU A 1 213 ? -7.070 -0.592 12.077 1.00 97.31 213 LEU A CA 1
ATOM 1569 C C . LEU A 1 213 ? -7.820 0.629 12.634 1.00 97.31 213 LEU A C 1
ATOM 1571 O O . LEU A 1 213 ? -7.750 0.928 13.825 1.00 97.31 213 LEU A O 1
ATOM 1575 N N . HIS A 1 214 ? -8.606 1.304 11.791 1.00 96.06 214 HIS A N 1
ATOM 1576 C CA . HIS A 1 214 ? -9.323 2.519 12.188 1.00 96.06 214 HIS A CA 1
ATOM 1577 C C . HIS A 1 214 ? -10.470 2.286 13.179 1.00 96.06 214 HIS A C 1
ATOM 1579 O O . HIS A 1 214 ? -10.876 3.231 13.849 1.00 96.06 214 HIS A O 1
ATOM 1585 N N . MET A 1 215 ? -10.983 1.060 13.316 1.00 97.12 215 MET A N 1
ATOM 1586 C CA . MET A 1 215 ? -11.999 0.743 14.327 1.00 97.12 215 MET A CA 1
ATOM 1587 C C . MET A 1 215 ? -11.426 0.669 15.740 1.00 97.12 215 MET A C 1
ATOM 1589 O O . MET A 1 215 ? -12.182 0.823 16.702 1.00 97.12 215 MET A O 1
ATOM 1593 N N . GLY A 1 216 ? -10.119 0.421 15.854 1.00 95.69 216 GLY A N 1
ATOM 1594 C CA . GLY A 1 216 ? -9.397 0.396 17.120 1.00 95.69 216 GLY A CA 1
ATOM 1595 C C . GLY A 1 216 ? -8.786 1.732 17.528 1.00 95.69 216 GLY A C 1
ATOM 1596 O O . GLY A 1 216 ? -8.464 1.898 18.699 1.00 95.69 216 GLY A O 1
ATOM 1597 N N . ASN A 1 217 ? -8.634 2.679 16.598 1.00 95.06 217 ASN A N 1
ATOM 1598 C CA . ASN A 1 217 ? -7.996 3.967 16.861 1.00 95.06 217 ASN A CA 1
ATOM 1599 C C . ASN A 1 217 ? -8.663 4.702 18.037 1.00 95.06 217 ASN A C 1
ATOM 1601 O O . ASN A 1 217 ? -9.859 4.993 17.998 1.00 95.06 217 ASN A O 1
ATOM 1605 N N . GLY A 1 218 ? -7.880 5.017 19.068 1.00 94.19 218 GLY A N 1
ATOM 1606 C CA . GLY A 1 218 ? -8.353 5.697 20.272 1.00 94.19 218 GLY A CA 1
ATOM 1607 C C . GLY A 1 218 ? -9.030 4.790 21.307 1.00 94.19 218 GLY A C 1
ATOM 1608 O O . GLY A 1 218 ? -9.358 5.273 22.392 1.00 94.19 218 GLY A O 1
ATOM 1609 N N . ASN A 1 219 ? -9.210 3.495 21.033 1.00 95.62 219 ASN A N 1
ATOM 1610 C CA . ASN A 1 219 ? -9.774 2.554 22.002 1.00 95.62 219 ASN A CA 1
ATOM 1611 C C . ASN A 1 219 ? -8.690 2.044 22.959 1.00 95.62 219 ASN A C 1
ATOM 1613 O O . ASN A 1 219 ? -7.520 1.925 22.593 1.00 95.62 219 ASN A O 1
ATOM 1617 N N . ALA A 1 220 ? -9.086 1.712 24.188 1.00 95.62 220 ALA A N 1
ATOM 1618 C CA . ALA A 1 220 ? -8.201 1.075 25.158 1.00 95.62 220 ALA A CA 1
ATOM 1619 C C . ALA A 1 220 ? -8.098 -0.437 24.906 1.00 95.62 220 ALA A C 1
ATOM 1621 O O . ALA A 1 220 ? -9.109 -1.091 24.618 1.00 95.62 220 ALA A O 1
ATOM 1622 N N . LEU A 1 221 ? -6.888 -0.979 25.064 1.00 97.19 221 LEU A N 1
ATOM 1623 C CA . LEU A 1 221 ? -6.642 -2.417 25.020 1.00 97.19 221 LEU A CA 1
ATOM 1624 C C . LEU A 1 221 ? -7.279 -3.130 26.221 1.00 97.19 221 LEU A C 1
ATOM 1626 O O . LEU A 1 221 ? -7.180 -2.660 27.355 1.00 97.19 221 LEU A O 1
ATOM 1630 N N . GLN A 1 222 ? -7.899 -4.286 25.985 1.00 96.88 222 GLN A N 1
ATOM 1631 C CA . GLN A 1 222 ? -8.481 -5.131 27.034 1.00 96.88 222 GLN A CA 1
ATOM 1632 C C . GLN A 1 222 ? -7.434 -6.018 27.715 1.00 96.88 222 GLN A C 1
ATOM 1634 O O . GLN A 1 222 ? -7.531 -6.289 28.913 1.00 96.88 222 GLN A O 1
ATOM 1639 N N . HIS A 1 223 ? -6.405 -6.434 26.980 1.00 95.44 223 HIS A N 1
ATOM 1640 C CA . HIS A 1 223 ? -5.362 -7.349 27.443 1.00 95.44 223 HIS A CA 1
ATOM 1641 C C . HIS A 1 223 ? -3.978 -6.860 27.013 1.00 95.44 223 HIS A C 1
ATOM 1643 O O . HIS A 1 223 ? -3.852 -5.992 26.151 1.00 95.44 223 HIS A O 1
ATOM 1649 N N . ASP A 1 224 ? -2.945 -7.434 27.624 1.00 98.06 224 ASP A N 1
ATOM 1650 C CA . ASP A 1 224 ? -1.568 -7.241 27.181 1.00 98.06 224 ASP A CA 1
ATOM 1651 C C . ASP A 1 224 ? -1.354 -7.929 25.824 1.00 98.06 224 ASP A C 1
ATOM 1653 O O . ASP A 1 224 ? -1.734 -9.087 25.651 1.00 98.06 224 ASP A O 1
ATOM 1657 N N . LEU A 1 225 ? -0.697 -7.234 24.896 1.00 98.19 225 LEU A N 1
ATOM 1658 C CA . LEU A 1 225 ? -0.273 -7.745 23.595 1.00 98.19 225 LEU A CA 1
ATOM 1659 C C . LEU A 1 225 ? 1.250 -7.839 23.545 1.00 98.19 225 LEU A C 1
ATOM 1661 O O . LEU A 1 225 ? 1.966 -6.932 23.985 1.00 98.19 225 LEU A O 1
ATOM 1665 N N . GLN A 1 226 ? 1.760 -8.931 22.988 1.00 98.38 226 GLN A N 1
ATOM 1666 C CA . GLN A 1 226 ? 3.187 -9.108 22.737 1.00 98.38 226 GLN A CA 1
ATOM 1667 C C . GLN A 1 226 ? 3.639 -8.268 21.539 1.00 98.38 226 GLN A C 1
ATOM 1669 O O . GLN A 1 226 ? 2.825 -7.743 20.786 1.00 98.38 226 GLN A O 1
ATOM 1674 N N . SER A 1 227 ? 4.953 -8.135 21.352 1.00 98.06 227 SER A N 1
ATOM 1675 C CA . SER A 1 227 ? 5.503 -7.575 20.111 1.00 98.06 227 SER A CA 1
ATOM 1676 C C . SER A 1 227 ? 5.226 -8.513 18.936 1.00 98.06 227 SER A C 1
ATOM 1678 O O . SER A 1 227 ? 5.344 -9.729 19.087 1.00 98.06 227 SER A O 1
ATOM 1680 N N . HIS A 1 228 ? 4.940 -7.951 17.763 1.00 97.88 228 HIS A N 1
ATOM 1681 C CA . HIS A 1 228 ? 4.604 -8.672 16.530 1.00 97.88 228 HIS A CA 1
ATOM 1682 C C . HIS A 1 228 ? 3.290 -9.468 16.590 1.00 97.88 228 HIS A C 1
ATOM 1684 O O . HIS A 1 228 ? 3.067 -10.385 15.796 1.00 97.88 228 HIS A O 1
ATOM 1690 N N . GLU A 1 229 ? 2.387 -9.091 17.492 1.00 98.19 229 GLU A N 1
ATOM 1691 C CA . GLU A 1 229 ? 1.062 -9.689 17.621 1.00 98.19 229 GLU A CA 1
ATOM 1692 C C . GLU A 1 229 ? 0.037 -8.937 16.761 1.00 98.19 229 GLU A C 1
ATOM 1694 O O . GLU A 1 229 ? 0.032 -7.707 16.708 1.00 98.19 229 GLU A O 1
ATOM 1699 N N . LEU A 1 230 ? -0.818 -9.674 16.043 1.00 98.06 230 LEU A N 1
ATOM 1700 C CA . LEU A 1 230 ? -1.904 -9.081 15.260 1.00 98.06 230 LEU A CA 1
ATOM 1701 C C . LEU A 1 230 ? -3.064 -8.697 16.173 1.00 98.06 230 LEU A C 1
ATOM 1703 O O . LEU A 1 230 ? -3.586 -9.550 16.884 1.00 98.06 230 LEU A O 1
ATOM 1707 N N . ILE A 1 231 ? -3.529 -7.457 16.053 1.00 98.12 231 ILE A N 1
ATOM 1708 C CA . ILE A 1 231 ? -4.612 -6.928 16.881 1.00 98.12 231 ILE A CA 1
ATOM 1709 C C . ILE A 1 231 ? -5.958 -7.485 16.403 1.00 98.12 231 ILE A C 1
ATOM 1711 O O . ILE A 1 231 ? -6.349 -7.364 15.236 1.00 98.12 231 ILE A O 1
ATOM 1715 N N . GLY A 1 232 ? -6.665 -8.132 17.319 1.00 97.94 232 GLY A N 1
ATOM 1716 C CA . GLY A 1 232 ? -7.981 -8.723 17.152 1.00 97.94 232 GLY A CA 1
ATOM 1717 C C . GLY A 1 232 ? -9.116 -7.829 17.640 1.00 97.94 232 GLY A C 1
ATOM 1718 O O . GLY A 1 232 ? -8.933 -6.884 18.404 1.00 97.94 232 GLY A O 1
ATOM 1719 N N . VAL A 1 233 ? -10.335 -8.156 17.210 1.00 97.62 233 VAL A N 1
ATOM 1720 C CA . VAL A 1 233 ? -11.555 -7.452 17.645 1.00 97.62 233 VAL A CA 1
ATOM 1721 C C . VAL A 1 233 ? -11.746 -7.551 19.160 1.00 97.62 233 VAL A C 1
ATOM 1723 O O . VAL A 1 233 ? -12.199 -6.594 19.780 1.00 97.62 233 VAL A O 1
ATOM 1726 N N . ALA A 1 234 ? -11.384 -8.689 19.760 1.00 96.88 234 ALA A N 1
ATOM 1727 C CA . ALA A 1 234 ? -11.471 -8.895 21.203 1.00 96.88 234 ALA A CA 1
ATOM 1728 C C . ALA A 1 234 ? -10.476 -8.038 22.008 1.00 96.88 234 ALA A C 1
ATOM 1730 O O . ALA A 1 234 ? -10.700 -7.827 23.195 1.00 96.88 234 ALA A O 1
ATOM 1731 N N . ASP A 1 235 ? -9.409 -7.527 21.386 1.00 97.75 235 ASP A N 1
ATOM 1732 C CA . ASP A 1 235 ? -8.353 -6.792 22.091 1.00 97.75 235 ASP A CA 1
ATOM 1733 C C . ASP A 1 235 ? -8.740 -5.363 22.449 1.00 97.75 235 ASP A C 1
ATOM 1735 O O . ASP A 1 235 ? -8.041 -4.729 23.231 1.00 97.75 235 ASP A O 1
ATOM 1739 N N . VAL A 1 236 ? -9.854 -4.847 21.929 1.00 96.06 236 VAL A N 1
ATOM 1740 C CA . VAL A 1 236 ? -10.332 -3.489 22.212 1.00 96.06 236 VAL A CA 1
ATOM 1741 C C . VAL A 1 236 ? -11.736 -3.511 22.787 1.00 96.06 236 VAL A C 1
ATOM 1743 O O . VAL A 1 236 ? -12.545 -4.384 22.474 1.00 96.06 236 VAL A O 1
ATOM 1746 N N . VAL A 1 237 ? -12.056 -2.530 23.626 1.00 89.38 237 VAL A N 1
ATOM 1747 C CA . VAL A 1 237 ? -13.446 -2.287 24.027 1.00 89.38 237 VAL A CA 1
ATOM 1748 C C . VAL A 1 237 ? -14.156 -1.568 22.883 1.00 89.38 237 VAL A C 1
ATOM 1750 O O . VAL A 1 237 ? -13.747 -0.471 22.502 1.00 89.38 237 VAL A O 1
ATOM 1753 N N . GLU A 1 238 ? -15.223 -2.163 22.341 1.00 90.44 238 GLU A N 1
ATOM 1754 C CA . GLU A 1 238 ? -16.093 -1.467 21.388 1.00 90.44 238 GLU A CA 1
ATOM 1755 C C . GLU A 1 238 ? -16.668 -0.201 22.053 1.00 90.44 238 GLU A C 1
ATOM 1757 O O . GLU A 1 238 ? -17.301 -0.302 23.112 1.00 90.44 238 GLU A O 1
ATOM 1762 N N . PRO A 1 239 ? -16.493 0.995 21.458 1.00 91.62 239 PRO A N 1
ATOM 1763 C CA . PRO A 1 239 ? -17.031 2.211 22.046 1.00 91.62 239 PRO A CA 1
ATOM 1764 C C . PRO A 1 239 ? -18.560 2.189 22.057 1.00 91.62 239 PRO A C 1
ATOM 1766 O O . PRO A 1 239 ? -19.206 1.874 21.052 1.00 91.62 239 PRO A O 1
ATOM 1769 N N . ALA A 1 240 ? -19.150 2.579 23.188 1.00 92.31 240 ALA A N 1
ATOM 1770 C CA . ALA A 1 240 ? -20.597 2.675 23.320 1.00 92.31 240 ALA A CA 1
ATOM 1771 C C . ALA A 1 240 ? -21.179 3.599 22.236 1.00 92.31 240 ALA A C 1
ATOM 1773 O O . ALA A 1 240 ? -20.698 4.713 22.033 1.00 92.31 240 ALA A O 1
ATOM 1774 N N . HIS A 1 241 ? -22.231 3.136 21.555 1.00 93.25 241 HIS A N 1
ATOM 1775 C CA . HIS A 1 241 ? -22.917 3.875 20.486 1.00 93.25 241 HIS A CA 1
ATOM 1776 C C . HIS A 1 241 ? -22.018 4.267 19.295 1.00 93.25 241 HIS A C 1
ATOM 1778 O O . HIS A 1 241 ? -22.271 5.270 18.627 1.00 93.25 241 HIS A O 1
ATOM 1784 N N . SER A 1 242 ? -20.974 3.481 19.003 1.00 95.38 242 SER A N 1
ATOM 1785 C CA . SER A 1 242 ? -20.093 3.745 17.864 1.00 95.38 242 SER A CA 1
ATOM 1786 C C . SER A 1 242 ? -20.794 3.536 16.518 1.00 95.38 242 SER A C 1
ATOM 1788 O O . SER A 1 242 ? -21.063 2.406 16.101 1.00 95.38 242 SER A O 1
ATOM 1790 N N . ILE A 1 243 ? -21.018 4.638 15.796 1.00 97.19 243 ILE A N 1
ATOM 1791 C CA . ILE A 1 243 ? -21.547 4.617 14.424 1.00 97.19 243 ILE A CA 1
ATOM 1792 C C . ILE A 1 243 ? -20.622 3.835 13.488 1.00 97.19 243 ILE A C 1
ATOM 1794 O O . ILE A 1 243 ? -21.102 3.091 12.640 1.00 97.19 243 ILE A O 1
ATOM 1798 N N . LEU A 1 244 ? -19.301 3.944 13.664 1.00 96.69 244 LEU A N 1
ATOM 1799 C CA . LEU A 1 244 ? -18.334 3.217 12.839 1.00 96.69 244 LEU A CA 1
ATOM 1800 C C . LEU A 1 244 ? -18.517 1.696 12.961 1.00 96.69 244 LEU A C 1
ATOM 1802 O O . LEU A 1 244 ? -18.571 0.997 11.953 1.00 96.69 244 LEU A O 1
ATOM 1806 N N . TRP A 1 245 ? -18.657 1.185 14.186 1.00 96.94 245 TRP A N 1
ATOM 1807 C CA . TRP A 1 245 ? -18.855 -0.247 14.424 1.00 96.94 245 TRP A CA 1
ATOM 1808 C C . TRP A 1 245 ? -20.230 -0.725 13.949 1.00 96.94 245 TRP A C 1
ATOM 1810 O O . TRP A 1 245 ? -20.346 -1.825 13.407 1.00 96.94 245 TRP A O 1
ATOM 1820 N N . GLN A 1 246 ? -21.266 0.107 14.093 1.00 97.50 246 GLN A N 1
ATOM 1821 C CA . GLN A 1 246 ? -22.583 -0.175 13.527 1.00 97.50 246 GLN A CA 1
ATOM 1822 C C . GLN A 1 246 ? -22.524 -0.295 11.997 1.00 97.50 246 GLN A C 1
ATOM 1824 O O . GLN A 1 246 ? -22.920 -1.327 11.459 1.00 97.50 246 GLN A O 1
ATOM 1829 N N . LEU A 1 247 ? -21.984 0.716 11.309 1.00 97.69 247 LEU A N 1
ATOM 1830 C CA . LEU A 1 247 ? -21.874 0.728 9.848 1.00 97.69 247 LEU A CA 1
ATOM 1831 C C . LEU A 1 247 ? -21.011 -0.420 9.332 1.00 97.69 247 LEU A C 1
ATOM 1833 O O . LEU A 1 247 ? -21.321 -1.004 8.297 1.00 97.69 247 LEU A O 1
ATOM 1837 N N . ARG A 1 248 ? -19.955 -0.794 10.063 1.00 97.56 248 ARG A N 1
ATOM 1838 C CA . ARG A 1 248 ? -19.156 -1.961 9.700 1.00 97.56 248 ARG A CA 1
ATOM 1839 C C . ARG A 1 248 ? -19.975 -3.252 9.748 1.00 97.56 248 ARG A C 1
ATOM 1841 O O . ARG A 1 248 ? -19.915 -4.030 8.806 1.00 97.56 248 ARG A O 1
ATOM 1848 N N . ARG A 1 249 ? -20.786 -3.471 10.785 1.00 96.81 249 ARG A N 1
ATOM 1849 C CA . ARG A 1 249 ? -21.673 -4.648 10.836 1.00 96.81 249 ARG A CA 1
ATOM 1850 C C . ARG A 1 249 ? -22.730 -4.633 9.732 1.00 96.81 249 ARG A C 1
ATOM 1852 O O . ARG A 1 249 ? -23.044 -5.684 9.182 1.00 96.81 249 ARG A O 1
ATOM 1859 N N . GLU A 1 250 ? -23.263 -3.461 9.392 1.00 97.75 250 GLU A N 1
ATOM 1860 C CA . GLU A 1 250 ? -24.177 -3.304 8.253 1.00 97.75 250 GLU A CA 1
ATOM 1861 C C . GLU A 1 250 ? -23.481 -3.649 6.925 1.00 97.75 250 GLU A C 1
ATOM 1863 O O . GLU A 1 250 ? -24.058 -4.362 6.105 1.00 97.75 250 GLU A O 1
ATOM 1868 N N . GLN A 1 251 ? -22.226 -3.223 6.740 1.00 97.31 251 GLN A N 1
ATOM 1869 C CA . GLN A 1 251 ? -21.394 -3.604 5.595 1.00 97.31 251 GLN A CA 1
ATOM 1870 C C . GLN A 1 251 ? -21.165 -5.121 5.550 1.00 97.31 251 GLN A C 1
ATOM 1872 O O . GLN A 1 251 ? -21.376 -5.734 4.505 1.00 97.31 251 GLN A O 1
ATOM 1877 N N . ASP A 1 252 ? -20.774 -5.733 6.671 1.00 97.31 252 ASP A N 1
ATOM 1878 C CA . ASP A 1 252 ? -20.546 -7.179 6.761 1.00 97.31 252 ASP A CA 1
ATOM 1879 C C . ASP A 1 252 ? -21.813 -7.959 6.369 1.00 97.31 252 ASP A C 1
ATOM 1881 O O . ASP A 1 252 ? -21.749 -8.894 5.572 1.00 97.31 252 ASP A O 1
ATOM 1885 N N . ALA A 1 253 ? -22.983 -7.532 6.860 1.00 97.69 253 ALA A N 1
ATOM 1886 C CA . ALA A 1 253 ? -24.270 -8.130 6.511 1.00 97.69 253 ALA A CA 1
ATOM 1887 C C . ALA A 1 253 ? -24.649 -7.913 5.035 1.00 97.69 253 ALA A C 1
ATOM 1889 O O . ALA A 1 253 ? -25.175 -8.826 4.400 1.00 97.69 253 ALA A O 1
ATOM 1890 N N . HIS A 1 254 ? -24.379 -6.728 4.479 1.00 96.88 254 HIS A N 1
ATOM 1891 C CA . HIS A 1 254 ? -24.675 -6.402 3.083 1.00 96.88 254 HIS A CA 1
ATOM 1892 C C . HIS A 1 254 ? -23.858 -7.248 2.098 1.00 96.88 254 HIS A C 1
ATOM 1894 O O . HIS A 1 254 ? -24.393 -7.699 1.085 1.00 96.88 254 HIS A O 1
ATOM 1900 N N . PHE A 1 255 ? -22.575 -7.471 2.394 1.00 95.62 255 PHE A N 1
ATOM 1901 C CA . PHE A 1 255 ? -21.657 -8.211 1.523 1.00 95.62 255 PHE A CA 1
ATOM 1902 C C . PHE A 1 255 ? -21.516 -9.700 1.879 1.00 95.62 255 PHE A C 1
ATOM 1904 O O . PHE A 1 255 ? -20.866 -10.432 1.136 1.00 95.62 255 PHE A O 1
ATOM 1911 N N . GLY A 1 256 ? -22.146 -10.162 2.964 1.00 94.81 256 GLY A N 1
ATOM 1912 C CA . GLY A 1 256 ? -22.158 -11.571 3.360 1.00 94.81 256 GLY A CA 1
ATOM 1913 C C . GLY A 1 256 ? -20.811 -12.085 3.876 1.00 94.81 256 GLY A C 1
ATOM 1914 O O . GLY A 1 256 ? -20.415 -13.195 3.516 1.00 94.81 256 GLY A O 1
ATOM 1915 N N . LEU A 1 257 ? -20.112 -11.279 4.685 1.00 91.00 257 LEU A N 1
ATOM 1916 C CA . LEU A 1 257 ? -18.828 -11.633 5.313 1.00 91.00 257 LEU A CA 1
ATOM 1917 C C . LEU A 1 257 ? -18.965 -12.537 6.561 1.00 91.00 257 LEU A C 1
ATOM 1919 O O . LEU A 1 257 ? -20.022 -12.561 7.239 1.00 91.00 257 LEU A O 1
#

pLDDT: mean 94.74, std 3.55, range [77.25, 98.38]

Foldseek 3Di:
DDDPVLVVLVPDDDQLCAVVSQVSQCVVCVPPDADFLVNVVVQQQVCLQPVAAAQFFLHSAGADAPLCCQRAPDDNVRNHDHVDPRHTHHYQHDDDPPDQRLAVKDKDKDFDPDDVVLVVCVVVPFRHHPVSGIGMDIDSDDPPPVCVVVQVCCCVVVVDHPGPGDGAQQWAWWWFAQAKDAFFDQQAARPDPRTRITIDGDDQQDQVAADRRVQRHRFTFHGIDGHRHTHHSVRTDRDPPDPVNVVSNVSCVVNVD